Protein AF-W4HIG5-F1 (afdb_monomer_lite)

pLDDT: mean 90.76, std 9.35, range [46.88, 98.31]

Structure (mmCIF, N/CA/C/O backbone):
data_AF-W4HIG5-F1
#
_entry.id   AF-W4HIG5-F1
#
loop_
_atom_site.group_PDB
_atom_site.id
_atom_site.type_symbol
_atom_site.label_atom_id
_atom_site.label_alt_id
_atom_site.label_comp_id
_atom_site.label_asym_id
_atom_site.label_entity_id
_atom_site.label_seq_id
_atom_site.pdbx_PDB_ins_code
_atom_site.Cartn_x
_atom_site.Cartn_y
_atom_site.Cartn_z
_atom_site.occupancy
_atom_site.B_iso_or_equiv
_atom_site.auth_seq_id
_atom_site.auth_comp_id
_atom_site.auth_asym_id
_atom_site.auth_atom_id
_atom_site.pdbx_PDB_model_num
ATOM 1 N N . MET A 1 1 ? 2.352 -10.504 11.092 1.00 47.06 1 MET A N 1
ATOM 2 C CA . MET A 1 1 ? 3.777 -10.642 11.464 1.00 47.06 1 MET A CA 1
ATOM 3 C C . MET A 1 1 ? 4.155 -12.113 11.294 1.00 47.06 1 MET A C 1
ATOM 5 O O . MET A 1 1 ? 3.410 -12.951 11.779 1.00 47.06 1 MET A O 1
ATOM 9 N N . VAL A 1 2 ? 5.200 -12.459 10.531 1.00 47.31 2 VAL A N 1
ATOM 10 C CA . VAL A 1 2 ? 5.597 -13.873 10.336 1.00 47.31 2 VAL A CA 1
ATOM 11 C C . VAL A 1 2 ? 6.209 -14.396 11.638 1.00 47.31 2 VAL A C 1
ATOM 13 O O . VAL A 1 2 ? 7.188 -13.824 12.123 1.00 47.31 2 VAL A O 1
ATOM 16 N N . ALA A 1 3 ? 5.636 -15.454 12.213 1.00 47.28 3 ALA A N 1
ATOM 17 C CA . ALA A 1 3 ? 6.153 -16.078 13.428 1.00 47.28 3 ALA A CA 1
ATOM 18 C C . ALA A 1 3 ? 7.594 -16.584 13.208 1.00 47.28 3 ALA A C 1
ATOM 20 O O . ALA A 1 3 ? 7.881 -17.261 12.223 1.00 47.28 3 ALA A O 1
ATOM 21 N N . GLY A 1 4 ? 8.519 -16.252 14.116 1.00 56.69 4 GLY A N 1
ATOM 22 C CA . GLY A 1 4 ? 9.892 -16.775 14.082 1.00 56.69 4 GLY A CA 1
ATOM 23 C C . GLY A 1 4 ? 10.893 -16.033 13.185 1.00 56.69 4 GLY A C 1
ATOM 24 O O . GLY A 1 4 ? 11.944 -16.603 12.892 1.00 56.69 4 GLY A O 1
ATOM 25 N N . LYS A 1 5 ? 10.632 -14.773 12.793 1.00 54.94 5 LYS A N 1
ATOM 26 C CA . LYS A 1 5 ? 11.549 -13.929 11.981 1.00 54.94 5 LYS A CA 1
ATOM 27 C C . LYS A 1 5 ? 12.983 -13.786 12.541 1.00 54.94 5 LYS A C 1
ATOM 29 O O . LYS A 1 5 ? 13.888 -13.488 11.771 1.00 54.94 5 LYS A O 1
ATOM 34 N N . GLY A 1 6 ? 13.211 -14.049 13.833 1.00 58.66 6 GLY A N 1
ATOM 35 C CA . GLY A 1 6 ? 14.550 -14.074 14.448 1.00 58.66 6 GLY A CA 1
ATOM 36 C C . GLY A 1 6 ? 15.377 -15.336 14.154 1.00 58.66 6 GLY A C 1
ATOM 37 O O . GLY A 1 6 ? 16.574 -15.372 14.424 1.00 58.66 6 GLY A O 1
ATOM 38 N N . ARG A 1 7 ? 14.773 -16.388 13.586 1.00 78.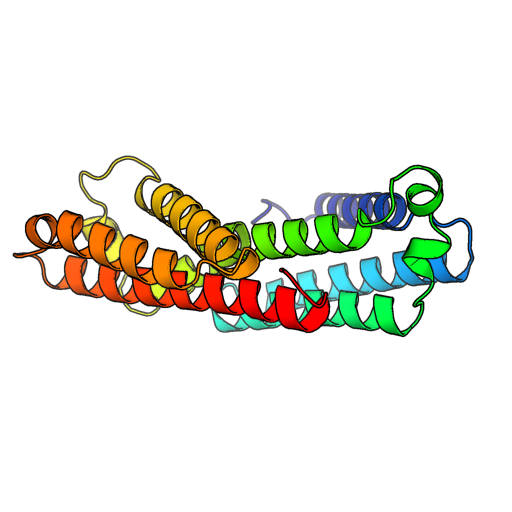31 7 ARG A N 1
ATOM 39 C CA . ARG A 1 7 ? 15.498 -17.596 13.171 1.00 78.31 7 ARG A CA 1
ATOM 40 C C . ARG A 1 7 ? 16.161 -17.334 11.823 1.00 78.31 7 ARG A C 1
ATOM 42 O O . ARG A 1 7 ? 15.464 -17.056 10.848 1.00 78.31 7 ARG A O 1
ATOM 49 N N . LEU A 1 8 ? 17.483 -17.510 11.748 1.00 82.06 8 LEU A N 1
ATOM 50 C CA . LEU A 1 8 ? 18.283 -17.281 10.533 1.00 82.06 8 LEU A CA 1
ATOM 51 C C . LEU A 1 8 ? 17.663 -17.921 9.280 1.00 82.06 8 LEU A C 1
ATOM 53 O O . LEU A 1 8 ? 17.619 -17.296 8.228 1.00 82.06 8 LEU A O 1
ATOM 57 N N . ARG A 1 9 ? 17.105 -19.133 9.410 1.00 86.19 9 ARG A N 1
ATOM 58 C CA . ARG A 1 9 ? 16.420 -19.839 8.315 1.00 86.19 9 ARG A CA 1
ATOM 59 C C . ARG A 1 9 ? 15.177 -19.105 7.804 1.00 86.19 9 ARG A C 1
ATOM 61 O O . ARG A 1 9 ? 15.009 -18.979 6.601 1.00 86.19 9 ARG A O 1
ATOM 68 N N . VAL A 1 10 ? 14.321 -18.607 8.697 1.00 85.31 10 VAL A N 1
ATOM 69 C CA . VAL A 1 10 ? 13.094 -17.881 8.317 1.00 85.31 10 VAL A CA 1
ATOM 70 C C . VAL A 1 10 ? 13.458 -16.554 7.658 1.00 85.31 10 VAL A C 1
ATOM 72 O O . VAL A 1 10 ? 12.892 -16.193 6.631 1.00 85.31 10 VAL A O 1
ATOM 75 N N . ALA A 1 11 ? 14.451 -15.859 8.212 1.00 82.06 11 ALA A N 1
ATOM 76 C CA . ALA A 1 11 ? 14.976 -14.631 7.636 1.00 82.06 11 ALA A CA 1
ATOM 77 C C . ALA A 1 11 ? 15.594 -14.845 6.242 1.00 82.06 11 ALA A C 1
ATOM 79 O O . ALA A 1 11 ? 15.357 -14.037 5.347 1.00 82.06 11 ALA A O 1
ATOM 80 N N . ALA A 1 12 ? 16.346 -15.933 6.048 1.00 87.12 12 ALA A N 1
ATOM 81 C CA . ALA A 1 12 ? 16.935 -16.291 4.761 1.00 87.12 12 ALA A CA 1
ATOM 82 C C . ALA A 1 12 ? 15.867 -16.675 3.725 1.00 87.12 12 ALA A C 1
ATOM 84 O O . ALA A 1 12 ? 15.932 -16.215 2.592 1.00 87.12 12 ALA A O 1
ATOM 85 N N . LEU A 1 13 ? 14.852 -17.455 4.114 1.00 90.38 13 LEU A N 1
ATOM 86 C CA . LEU A 1 13 ? 13.735 -17.815 3.232 1.00 90.38 13 LEU A CA 1
ATOM 87 C C . LEU A 1 13 ? 12.916 -16.591 2.812 1.00 90.38 13 LEU A C 1
ATOM 89 O O . LEU A 1 13 ? 12.537 -16.476 1.650 1.00 90.38 13 LEU A O 1
ATOM 93 N N . HIS A 1 14 ? 12.676 -15.656 3.733 1.00 88.69 14 HIS A N 1
ATOM 94 C CA . HIS A 1 14 ? 12.026 -14.382 3.423 1.00 88.69 14 HIS A CA 1
ATOM 95 C C . HIS A 1 14 ? 12.851 -13.565 2.422 1.00 88.69 14 HIS A C 1
ATOM 97 O O . HIS A 1 14 ? 12.328 -13.172 1.385 1.00 88.69 14 HIS A O 1
ATOM 103 N N . ALA A 1 15 ? 14.150 -13.385 2.684 1.00 88.81 15 ALA A N 1
ATOM 104 C CA . ALA A 1 15 ? 15.067 -12.694 1.777 1.00 88.81 15 ALA A CA 1
ATOM 105 C C . ALA A 1 15 ? 15.105 -13.336 0.380 1.00 88.81 15 ALA A C 1
ATOM 107 O O . ALA A 1 15 ? 15.006 -12.632 -0.620 1.00 88.81 15 ALA A O 1
ATOM 108 N N . ALA A 1 16 ? 15.184 -14.667 0.309 1.00 92.12 16 ALA A N 1
ATOM 109 C CA . ALA A 1 16 ? 15.174 -15.407 -0.949 1.00 92.12 16 ALA A CA 1
ATOM 110 C C . ALA A 1 16 ? 13.841 -15.257 -1.696 1.00 92.12 16 ALA A C 1
ATOM 112 O O . ALA A 1 16 ? 13.838 -15.108 -2.913 1.00 92.12 16 ALA A O 1
ATOM 113 N N . SER A 1 17 ? 12.717 -15.243 -0.975 1.00 93.06 17 SER A N 1
ATOM 114 C CA . SER A 1 17 ? 11.391 -15.040 -1.569 1.00 93.06 17 SER A CA 1
ATOM 115 C C . SER A 1 17 ? 11.257 -13.635 -2.158 1.00 93.06 17 SER A C 1
ATOM 117 O O . SER A 1 17 ? 10.799 -13.489 -3.287 1.00 93.06 17 SER A O 1
ATOM 119 N N . VAL A 1 18 ? 11.706 -12.605 -1.431 1.00 92.06 18 VAL A N 1
ATOM 120 C CA . VAL A 1 18 ? 11.721 -11.217 -1.923 1.00 92.06 18 VAL A CA 1
ATOM 121 C C . VAL A 1 18 ? 12.635 -11.084 -3.140 1.00 92.06 18 VAL A C 1
ATOM 123 O O . VAL A 1 18 ? 12.219 -10.500 -4.137 1.00 92.06 18 VAL A O 1
ATOM 126 N N . ALA A 1 19 ? 13.834 -11.671 -3.098 1.00 92.62 19 ALA A N 1
ATOM 127 C CA . ALA A 1 19 ? 14.768 -11.656 -4.222 1.00 92.62 19 ALA A CA 1
ATOM 128 C C . ALA A 1 19 ? 14.169 -12.322 -5.466 1.00 92.62 19 ALA A C 1
ATOM 130 O O . ALA A 1 19 ? 14.199 -11.744 -6.549 1.00 92.62 19 ALA A O 1
ATOM 131 N N . ALA A 1 20 ? 13.585 -13.512 -5.302 1.00 94.75 20 ALA A N 1
ATOM 132 C CA . ALA A 1 20 ? 12.982 -14.265 -6.393 1.00 94.75 20 ALA A CA 1
ATOM 133 C C . ALA A 1 20 ? 11.791 -13.519 -7.005 1.00 94.75 20 ALA A C 1
ATOM 135 O O . ALA A 1 20 ? 11.712 -13.388 -8.222 1.00 94.75 20 ALA A O 1
ATOM 136 N N . LEU A 1 21 ? 10.892 -12.978 -6.178 1.00 93.44 21 LEU A N 1
ATOM 137 C CA . LEU A 1 21 ? 9.756 -12.193 -6.662 1.00 93.44 21 LEU A CA 1
ATOM 138 C C . LEU A 1 21 ? 10.208 -10.904 -7.354 1.00 93.44 21 LEU A C 1
ATOM 140 O O . LEU A 1 21 ? 9.691 -10.582 -8.416 1.00 93.44 21 LEU A O 1
ATOM 144 N N . THR A 1 22 ? 11.199 -10.198 -6.802 1.00 92.62 22 THR A N 1
ATOM 145 C CA . THR A 1 22 ? 11.751 -8.983 -7.424 1.00 92.62 22 THR A CA 1
ATOM 146 C C . THR A 1 22 ? 12.385 -9.310 -8.775 1.00 92.62 22 THR A C 1
ATOM 148 O O . THR A 1 22 ? 12.105 -8.631 -9.757 1.00 92.62 22 THR A O 1
ATOM 151 N N . PHE A 1 23 ? 13.161 -10.395 -8.855 1.00 93.44 23 PHE A N 1
ATOM 152 C CA . PHE A 1 23 ? 13.757 -10.870 -10.104 1.00 93.44 23 PHE A CA 1
ATOM 153 C C . PHE A 1 23 ? 12.693 -11.213 -11.154 1.00 93.44 23 PHE A C 1
ATOM 155 O O . PHE A 1 23 ? 12.832 -10.831 -12.312 1.00 93.44 23 PHE A O 1
ATOM 162 N N . LEU A 1 24 ? 11.612 -11.892 -10.754 1.00 93.50 24 LEU A N 1
ATOM 163 C CA . LEU A 1 24 ? 10.502 -12.245 -11.645 1.00 93.50 24 LEU A CA 1
ATOM 164 C C . LEU A 1 24 ? 9.689 -11.028 -12.101 1.00 93.50 24 LEU A C 1
ATOM 166 O O . LEU A 1 24 ? 9.221 -11.006 -13.233 1.00 93.50 24 LEU A O 1
ATOM 170 N N . VAL A 1 25 ? 9.504 -10.021 -11.245 1.00 91.12 25 VAL A N 1
ATOM 171 C CA . VAL A 1 25 ? 8.791 -8.788 -11.613 1.00 91.12 25 VAL A CA 1
ATOM 172 C C . VAL A 1 25 ? 9.635 -7.930 -12.552 1.00 91.12 25 VAL A C 1
ATOM 174 O O . VAL A 1 25 ? 9.109 -7.413 -13.530 1.00 91.12 25 VAL A O 1
ATOM 177 N N . VAL A 1 26 ? 10.939 -7.808 -12.290 1.00 93.56 26 VAL A N 1
ATOM 178 C CA . VAL A 1 26 ? 11.860 -7.056 -13.152 1.00 93.56 26 VAL A CA 1
ATOM 179 C C . VAL A 1 26 ? 12.061 -7.767 -14.493 1.00 93.56 26 VAL A C 1
ATOM 181 O O . VAL A 1 26 ? 11.970 -7.124 -15.529 1.00 93.56 26 VAL A O 1
ATOM 184 N N . ALA A 1 27 ? 12.328 -9.079 -14.478 1.00 94.25 27 ALA A N 1
ATOM 185 C CA . ALA A 1 27 ? 12.456 -9.961 -15.647 1.00 94.25 27 ALA A CA 1
ATOM 186 C C . ALA A 1 27 ? 13.203 -9.363 -16.857 1.00 94.25 27 ALA A C 1
ATOM 188 O O . ALA A 1 27 ? 12.834 -9.620 -18.002 1.00 94.25 27 ALA A O 1
ATOM 189 N N . ALA A 1 28 ? 14.250 -8.574 -16.619 1.00 94.94 28 ALA A N 1
ATOM 190 C CA . ALA A 1 28 ? 15.034 -7.913 -17.657 1.00 94.94 28 ALA A CA 1
ATOM 191 C C . ALA A 1 28 ? 16.459 -8.499 -17.690 1.00 94.94 28 ALA A C 1
ATOM 193 O O . ALA A 1 28 ? 17.123 -8.540 -16.648 1.00 94.94 28 ALA A O 1
ATOM 194 N N . PRO A 1 29 ? 16.964 -8.960 -18.852 1.00 93.31 29 PRO A N 1
ATOM 195 C CA . PRO A 1 29 ? 18.260 -9.628 -18.963 1.00 93.31 29 PRO A CA 1
ATOM 196 C C . PRO A 1 29 ? 19.424 -8.624 -19.071 1.00 93.31 29 PRO A C 1
ATOM 198 O O . PRO A 1 29 ? 20.286 -8.747 -19.939 1.00 93.31 29 PRO A O 1
ATOM 201 N N . THR A 1 30 ? 19.461 -7.615 -18.197 1.00 94.81 30 THR A N 1
ATOM 202 C CA . THR A 1 30 ? 20.516 -6.588 -18.176 1.00 94.81 30 THR A CA 1
ATOM 203 C C . THR A 1 30 ? 21.263 -6.588 -16.842 1.00 94.81 30 THR A C 1
ATOM 205 O O . THR A 1 30 ? 20.710 -6.913 -15.789 1.00 94.81 30 THR A O 1
ATOM 208 N N . LEU A 1 31 ? 22.542 -6.192 -16.859 1.00 95.31 31 LEU A N 1
ATOM 209 C CA . LEU A 1 31 ? 23.322 -6.043 -15.622 1.00 95.31 31 LEU A CA 1
ATOM 210 C C . LEU A 1 31 ? 22.724 -4.974 -14.698 1.00 95.31 31 LEU A C 1
ATOM 212 O O . LEU A 1 31 ? 22.758 -5.136 -13.480 1.00 95.31 31 LEU A O 1
ATOM 216 N N . ALA A 1 32 ? 22.140 -3.918 -15.272 1.00 95.19 32 ALA A N 1
ATOM 217 C CA . ALA A 1 32 ? 21.438 -2.885 -14.519 1.00 95.19 32 ALA A CA 1
ATOM 218 C C . ALA A 1 32 ? 20.216 -3.461 -13.784 1.00 95.19 32 ALA A C 1
ATOM 220 O O . ALA A 1 32 ? 20.067 -3.237 -12.588 1.00 95.19 32 ALA A O 1
ATOM 221 N N . ALA A 1 33 ? 19.393 -4.272 -14.456 1.00 94.38 33 ALA A N 1
ATOM 222 C CA . ALA A 1 33 ? 18.240 -4.937 -13.851 1.00 94.38 33 ALA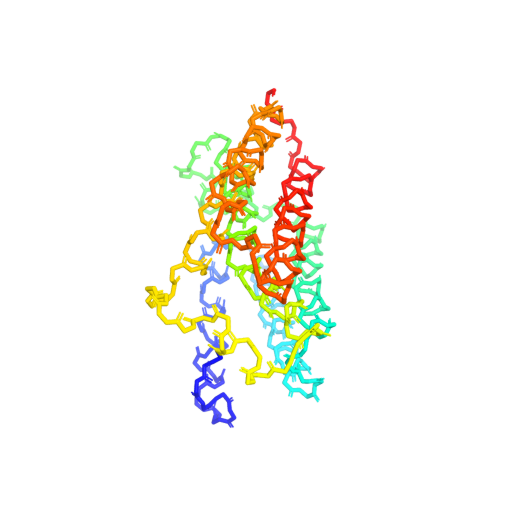 A CA 1
ATOM 223 C C . ALA A 1 33 ? 18.625 -5.920 -12.733 1.00 94.38 33 ALA A C 1
ATOM 225 O O . ALA A 1 33 ? 17.982 -5.953 -11.677 1.00 94.38 33 ALA A O 1
ATOM 226 N N . LEU A 1 34 ? 19.703 -6.688 -12.931 1.00 94.56 34 LEU A N 1
ATOM 227 C CA . LEU A 1 34 ? 20.248 -7.561 -11.891 1.00 94.56 34 LEU A CA 1
ATOM 228 C C . LEU A 1 34 ? 20.740 -6.741 -10.688 1.00 94.56 34 LEU A C 1
ATOM 230 O O . LEU A 1 34 ? 20.388 -7.050 -9.549 1.00 94.56 34 LEU A O 1
ATOM 234 N N . GLY A 1 35 ? 21.500 -5.670 -10.938 1.00 95.38 35 GLY A N 1
ATOM 235 C CA . GLY A 1 35 ? 21.967 -4.741 -9.908 1.00 95.38 35 GLY A CA 1
ATOM 236 C C . GLY A 1 35 ? 20.816 -4.127 -9.110 1.00 95.38 35 GLY A C 1
ATOM 237 O O . GLY A 1 35 ? 20.838 -4.167 -7.881 1.00 95.38 35 GLY A O 1
ATOM 238 N N . THR A 1 36 ? 19.768 -3.656 -9.790 1.00 94.50 36 THR A N 1
ATOM 239 C CA . THR A 1 36 ? 18.553 -3.131 -9.152 1.00 94.50 36 THR A CA 1
ATOM 240 C C . THR A 1 36 ? 17.853 -4.186 -8.304 1.00 94.50 36 THR A C 1
ATOM 242 O O . THR A 1 36 ? 17.489 -3.904 -7.167 1.00 94.50 36 THR A O 1
ATOM 245 N N . THR A 1 37 ? 17.704 -5.416 -8.804 1.00 94.25 37 THR A N 1
ATOM 246 C CA . THR A 1 37 ? 17.069 -6.515 -8.057 1.00 94.25 37 THR A CA 1
ATOM 247 C C . THR A 1 37 ? 17.802 -6.793 -6.743 1.00 94.25 37 THR A C 1
ATOM 249 O O . THR A 1 37 ? 17.177 -6.901 -5.683 1.00 94.25 37 THR A O 1
ATOM 252 N N . LEU A 1 38 ? 19.135 -6.873 -6.794 1.00 95.19 38 LEU A N 1
ATOM 253 C CA . LEU A 1 38 ? 19.968 -7.095 -5.613 1.00 95.19 38 LEU A CA 1
ATOM 254 C C . LEU A 1 38 ? 19.898 -5.909 -4.643 1.00 95.19 38 LEU A C 1
ATOM 256 O O . LEU A 1 38 ? 19.740 -6.118 -3.440 1.00 95.19 38 LEU A O 1
ATOM 260 N N . ALA A 1 39 ? 19.958 -4.678 -5.158 1.00 96.00 39 ALA A N 1
ATOM 261 C CA . ALA A 1 39 ? 19.881 -3.463 -4.355 1.00 96.00 39 ALA A CA 1
ATOM 262 C C . ALA A 1 39 ? 18.526 -3.331 -3.641 1.00 96.00 39 ALA A C 1
ATOM 264 O O . ALA A 1 39 ? 18.497 -3.173 -2.421 1.00 96.00 39 ALA A O 1
ATOM 265 N N . VAL A 1 40 ? 17.409 -3.475 -4.363 1.00 96.12 40 VAL A N 1
ATOM 266 C CA . VAL A 1 40 ? 16.051 -3.428 -3.793 1.00 96.12 40 VAL A CA 1
ATOM 267 C C . VAL A 1 40 ? 15.873 -4.516 -2.738 1.00 96.12 40 VAL A C 1
ATOM 269 O O . VAL A 1 40 ? 15.368 -4.236 -1.654 1.00 96.12 40 VAL A O 1
ATOM 272 N N . THR A 1 41 ? 16.350 -5.735 -2.999 1.00 94.94 41 THR A N 1
ATOM 273 C CA . THR A 1 41 ? 16.296 -6.834 -2.022 1.00 94.94 41 THR A CA 1
ATOM 274 C C . THR A 1 41 ? 17.095 -6.505 -0.757 1.00 94.94 41 THR A C 1
ATOM 276 O O . THR A 1 41 ? 16.607 -6.707 0.356 1.00 94.94 41 THR A O 1
ATOM 279 N N . ALA A 1 42 ? 18.321 -5.995 -0.900 1.00 95.31 42 ALA A N 1
ATOM 280 C CA . ALA A 1 42 ? 19.172 -5.644 0.234 1.00 95.31 42 ALA A CA 1
ATOM 281 C C . ALA A 1 42 ? 18.550 -4.522 1.080 1.00 95.31 42 ALA A C 1
ATOM 283 O O . ALA A 1 42 ? 18.492 -4.634 2.307 1.00 95.31 42 ALA A O 1
ATOM 284 N N . VAL A 1 43 ? 18.028 -3.481 0.425 1.00 97.06 43 VAL A N 1
ATOM 285 C CA . VAL A 1 43 ? 17.345 -2.365 1.087 1.00 97.06 43 VAL A CA 1
ATOM 286 C C . VAL A 1 43 ? 16.057 -2.834 1.766 1.00 97.06 43 VAL A C 1
ATOM 288 O O . VAL A 1 43 ? 15.848 -2.501 2.930 1.00 97.06 43 VAL A O 1
ATOM 291 N N . HIS A 1 44 ? 15.248 -3.685 1.121 1.00 94.94 44 HIS A N 1
ATOM 292 C CA . HIS A 1 44 ? 14.059 -4.305 1.727 1.00 94.94 44 HIS A CA 1
ATOM 293 C C . HIS A 1 44 ? 14.413 -5.001 3.043 1.00 94.94 44 HIS A C 1
ATOM 295 O O . HIS A 1 44 ? 13.782 -4.768 4.074 1.00 94.94 44 HIS A O 1
ATOM 301 N N . ILE A 1 45 ? 15.448 -5.848 3.033 1.00 93.00 45 ILE A N 1
ATOM 302 C CA . ILE A 1 45 ? 15.887 -6.574 4.232 1.00 93.00 45 ILE A CA 1
ATOM 303 C C . ILE A 1 45 ? 16.340 -5.594 5.317 1.00 93.00 45 ILE A C 1
ATOM 305 O O . ILE A 1 45 ? 16.001 -5.795 6.484 1.00 93.00 45 ILE A O 1
ATOM 309 N N . ALA A 1 46 ? 17.085 -4.546 4.958 1.00 94.44 46 ALA A N 1
ATOM 310 C CA . ALA A 1 46 ? 17.532 -3.530 5.906 1.00 94.44 46 ALA A CA 1
ATOM 311 C C . ALA A 1 46 ? 16.345 -2.804 6.561 1.00 94.44 46 ALA A C 1
ATOM 313 O O . ALA A 1 46 ? 16.289 -2.731 7.790 1.00 94.44 46 ALA A O 1
ATOM 314 N N . ILE A 1 47 ? 15.365 -2.356 5.768 1.00 95.00 47 ILE A N 1
ATOM 315 C CA . ILE A 1 47 ? 14.145 -1.703 6.265 1.00 95.00 47 ILE A CA 1
ATOM 316 C C . ILE A 1 47 ? 13.396 -2.638 7.226 1.00 95.00 47 ILE A C 1
ATOM 318 O O . ILE A 1 47 ? 13.110 -2.259 8.363 1.00 95.00 47 ILE A O 1
ATOM 322 N N . ASP A 1 48 ? 13.170 -3.894 6.826 1.00 91.25 48 ASP A N 1
ATOM 323 C CA . ASP A 1 48 ? 12.471 -4.899 7.638 1.00 91.25 48 ASP A CA 1
ATOM 324 C C . ASP A 1 48 ? 13.162 -5.163 8.992 1.00 91.25 48 ASP A C 1
ATOM 326 O O . ASP A 1 48 ? 12.500 -5.520 9.974 1.00 91.25 48 ASP A O 1
ATOM 330 N N . ARG A 1 49 ? 14.496 -5.046 9.057 1.00 90.25 49 ARG A N 1
ATOM 331 C CA . ARG A 1 49 ? 15.281 -5.216 10.293 1.00 90.25 49 ARG A CA 1
ATOM 332 C C . ARG A 1 49 ? 15.240 -3.979 11.173 1.00 90.25 49 ARG A C 1
ATOM 334 O O . ARG A 1 49 ? 15.065 -4.124 12.379 1.00 90.25 49 ARG A O 1
ATOM 341 N N . ILE A 1 50 ? 15.347 -2.791 10.583 1.00 91.94 50 ILE A N 1
ATOM 342 C CA . ILE A 1 50 ? 15.209 -1.527 11.311 1.00 91.94 50 ILE A CA 1
ATOM 343 C C . ILE A 1 50 ? 13.822 -1.460 11.951 1.00 91.94 50 ILE A C 1
ATOM 345 O O . ILE A 1 50 ? 13.725 -1.220 13.151 1.00 91.94 50 ILE A O 1
ATOM 349 N N . LYS A 1 51 ? 12.762 -1.786 11.197 1.00 90.75 51 LYS A N 1
ATOM 350 C CA . LYS A 1 51 ? 11.381 -1.830 11.702 1.00 90.75 51 LYS A CA 1
ATOM 351 C C . LYS A 1 51 ? 11.238 -2.704 12.950 1.00 90.75 51 LYS A C 1
ATOM 353 O O . LYS A 1 51 ? 10.582 -2.315 13.909 1.00 90.75 51 LYS A O 1
ATOM 358 N N . GLN A 1 52 ? 11.867 -3.881 12.955 1.00 87.38 52 GLN A N 1
ATOM 359 C CA . GLN A 1 52 ? 11.825 -4.791 14.107 1.00 87.38 52 GLN A CA 1
ATOM 360 C C . GLN A 1 52 ? 12.459 -4.188 15.365 1.00 87.38 52 GLN A C 1
ATOM 362 O O . GLN A 1 52 ? 12.036 -4.534 16.463 1.00 87.38 52 GLN A O 1
ATOM 367 N N . ALA A 1 53 ? 13.438 -3.294 15.217 1.00 88.50 53 ALA A N 1
ATOM 368 C CA . ALA A 1 53 ? 14.096 -2.634 16.339 1.00 88.50 53 ALA A CA 1
ATOM 369 C C . ALA A 1 53 ? 13.303 -1.435 16.892 1.00 88.50 53 ALA A C 1
ATOM 371 O O . ALA A 1 53 ? 13.432 -1.124 18.072 1.00 88.50 53 ALA A O 1
ATOM 372 N N . VAL A 1 54 ? 12.485 -0.769 16.067 1.00 90.75 54 VAL A N 1
ATOM 373 C CA . VAL A 1 54 ? 11.763 0.465 16.447 1.00 90.75 54 VAL A CA 1
ATOM 374 C C . VAL A 1 54 ? 10.325 0.240 16.940 1.00 90.75 54 VAL A C 1
ATOM 376 O O . VAL A 1 54 ? 9.699 1.173 17.438 1.00 90.75 54 VAL A O 1
ATOM 379 N N . GLY A 1 55 ? 9.799 -0.985 16.840 1.00 89.81 55 GLY A N 1
ATOM 380 C CA . GLY A 1 55 ? 8.475 -1.364 17.350 1.00 89.81 55 GLY A CA 1
ATOM 381 C C . GLY A 1 55 ? 7.347 -1.321 16.311 1.00 89.81 55 GLY A C 1
ATOM 382 O O . GLY A 1 55 ? 7.545 -0.961 15.152 1.00 89.81 55 GLY A O 1
ATOM 383 N N . ASP A 1 56 ? 6.142 -1.732 16.724 1.00 90.69 56 ASP A N 1
ATOM 384 C CA . ASP A 1 56 ? 4.988 -1.948 15.833 1.00 90.69 56 ASP A CA 1
ATOM 385 C C . ASP A 1 56 ? 3.834 -0.954 16.076 1.00 90.69 56 ASP A C 1
ATOM 387 O O . ASP A 1 56 ? 2.666 -1.335 16.164 1.00 90.69 56 ASP A O 1
ATOM 391 N N . THR A 1 57 ? 4.142 0.342 16.165 1.00 94.12 57 THR A N 1
ATOM 392 C CA . THR A 1 57 ? 3.146 1.428 16.288 1.00 94.12 57 THR A CA 1
ATOM 393 C C . THR A 1 57 ? 2.903 2.138 14.947 1.00 94.12 57 THR A C 1
ATOM 395 O O . THR A 1 57 ? 3.512 1.792 13.929 1.00 94.12 57 THR A O 1
ATOM 398 N N . LEU A 1 58 ? 1.975 3.106 14.907 1.00 93.50 58 LEU A N 1
ATOM 399 C CA . LEU A 1 58 ? 1.609 3.815 13.673 1.00 93.50 58 LEU A CA 1
ATOM 400 C C . LEU A 1 58 ? 2.818 4.498 13.010 1.00 93.50 58 LEU A C 1
ATOM 402 O O . LEU A 1 58 ? 3.040 4.302 11.821 1.00 93.50 58 LEU A O 1
ATOM 406 N N . GLY A 1 59 ? 3.628 5.243 13.768 1.00 95.62 59 GLY A N 1
ATOM 407 C CA . GLY A 1 59 ? 4.791 5.971 13.239 1.00 95.62 59 GLY A CA 1
ATOM 408 C C . GLY A 1 59 ? 5.809 5.073 12.516 1.00 95.62 59 GLY A C 1
ATOM 409 O O . GLY A 1 59 ? 6.045 5.278 11.324 1.00 95.62 59 GLY A O 1
ATOM 410 N N . PRO A 1 60 ? 6.367 4.039 13.177 1.00 95.62 60 PRO A N 1
ATOM 411 C CA . PRO A 1 60 ? 7.232 3.043 12.549 1.00 95.62 60 PRO A CA 1
ATOM 412 C C . PRO A 1 60 ? 6.608 2.348 11.339 1.00 95.62 60 PRO A C 1
ATOM 414 O O . PRO A 1 60 ? 7.305 2.088 10.363 1.00 95.62 60 PRO A O 1
ATOM 417 N N . PHE A 1 61 ? 5.302 2.064 11.368 1.00 95.62 61 PHE A N 1
ATOM 418 C CA . PHE A 1 61 ? 4.603 1.500 10.214 1.00 95.62 61 PHE A CA 1
ATOM 419 C C . PHE A 1 61 ? 4.589 2.466 9.022 1.00 95.62 61 PHE A C 1
ATOM 421 O O . PHE A 1 61 ? 4.901 2.052 7.909 1.00 95.62 61 PHE A O 1
ATOM 428 N N . LEU A 1 62 ? 4.269 3.745 9.237 1.00 95.56 62 LEU A N 1
ATOM 429 C CA . LEU A 1 62 ? 4.262 4.749 8.170 1.00 95.56 62 LEU A CA 1
ATOM 430 C C . LEU A 1 62 ? 5.666 4.974 7.596 1.00 95.56 62 LEU A C 1
ATOM 432 O O . LEU A 1 62 ? 5.824 4.997 6.377 1.00 95.56 62 LEU A O 1
ATOM 436 N N . ALA A 1 63 ? 6.683 5.071 8.457 1.00 96.25 63 ALA A N 1
ATOM 437 C CA . ALA A 1 63 ? 8.078 5.210 8.040 1.00 96.25 63 ALA A CA 1
ATOM 438 C C . ALA A 1 63 ? 8.556 3.997 7.225 1.00 96.25 63 ALA A C 1
ATOM 440 O O . ALA A 1 63 ? 9.218 4.155 6.202 1.00 96.25 63 ALA A O 1
ATOM 441 N N . ASP A 1 64 ? 8.168 2.790 7.638 1.00 95.12 64 ASP A N 1
ATOM 442 C CA . ASP A 1 64 ? 8.435 1.551 6.914 1.00 95.12 64 ASP A CA 1
ATOM 443 C C . ASP A 1 64 ? 7.806 1.555 5.513 1.00 95.12 64 ASP A C 1
ATOM 445 O O . ASP A 1 64 ? 8.502 1.296 4.533 1.00 95.12 64 ASP A O 1
ATOM 449 N N . GLN A 1 65 ? 6.520 1.897 5.378 1.00 95.19 65 GLN A N 1
ATOM 450 C CA . GLN A 1 65 ? 5.870 1.967 4.061 1.00 95.19 65 GLN A CA 1
ATOM 451 C C . GLN A 1 65 ? 6.481 3.064 3.173 1.00 95.19 65 GLN A C 1
ATOM 453 O O . GLN A 1 65 ? 6.710 2.832 1.986 1.00 95.19 65 GLN A O 1
ATOM 458 N N . ALA A 1 66 ? 6.812 4.226 3.747 1.00 95.38 66 ALA A N 1
ATOM 459 C CA . ALA A 1 66 ? 7.472 5.314 3.030 1.00 95.38 66 ALA A CA 1
ATOM 460 C C . ALA A 1 66 ? 8.865 4.910 2.521 1.00 95.38 66 ALA A C 1
ATOM 462 O O . ALA A 1 66 ? 9.195 5.188 1.371 1.00 95.38 66 ALA A O 1
ATOM 463 N N . ALA A 1 67 ? 9.660 4.202 3.329 1.00 96.94 67 ALA A N 1
ATOM 464 C CA . ALA A 1 67 ? 10.980 3.718 2.927 1.00 96.94 67 ALA A CA 1
ATOM 465 C C . ALA A 1 67 ? 10.902 2.694 1.780 1.00 96.94 67 ALA A C 1
ATOM 467 O O . ALA A 1 67 ? 11.700 2.759 0.843 1.00 96.94 67 ALA A O 1
ATOM 468 N N . HIS A 1 68 ? 9.918 1.786 1.803 1.00 95.31 68 HIS A N 1
ATOM 469 C CA . HIS A 1 68 ? 9.693 0.850 0.697 1.00 95.31 68 HIS A CA 1
ATOM 470 C C . HIS A 1 68 ? 9.284 1.586 -0.588 1.00 95.31 68 HIS A C 1
ATOM 472 O O . HIS A 1 68 ? 9.880 1.346 -1.637 1.00 95.31 68 HIS A O 1
ATOM 478 N N . LEU A 1 69 ? 8.331 2.524 -0.515 1.00 93.31 69 LEU A N 1
ATOM 479 C CA . LEU A 1 69 ? 7.919 3.325 -1.674 1.00 93.31 69 LEU A CA 1
ATOM 480 C C . LEU A 1 69 ? 9.070 4.170 -2.233 1.00 93.31 69 LEU A C 1
ATOM 482 O O . LEU A 1 69 ? 9.261 4.210 -3.446 1.00 93.31 69 LEU A O 1
ATOM 486 N N . ALA A 1 70 ? 9.877 4.784 -1.366 1.00 96.00 70 ALA A N 1
ATOM 487 C CA . ALA A 1 70 ? 11.058 5.542 -1.769 1.00 96.00 70 ALA A CA 1
ATOM 488 C C . ALA A 1 70 ? 12.106 4.653 -2.452 1.00 96.00 70 ALA A C 1
ATOM 490 O O . ALA A 1 70 ? 12.706 5.066 -3.439 1.00 96.00 70 ALA A O 1
ATOM 491 N N . THR A 1 71 ? 12.292 3.417 -1.977 1.00 96.62 71 THR A N 1
ATOM 492 C CA . THR A 1 71 ? 13.205 2.443 -2.597 1.00 96.62 71 THR A CA 1
ATOM 493 C C . THR A 1 71 ? 12.748 2.073 -4.008 1.00 96.62 71 THR A C 1
ATOM 495 O O . THR A 1 71 ? 13.561 2.055 -4.930 1.00 96.62 71 THR A O 1
ATOM 498 N N . LEU A 1 72 ? 11.447 1.822 -4.198 1.00 93.81 72 LEU A N 1
ATOM 499 C CA . LEU A 1 72 ? 10.876 1.528 -5.516 1.00 93.81 72 LEU A CA 1
ATOM 500 C C . LEU A 1 72 ? 10.952 2.741 -6.454 1.00 93.81 72 LEU A C 1
ATOM 502 O O . LEU A 1 72 ? 11.336 2.594 -7.612 1.00 93.81 72 LEU A O 1
ATOM 506 N N . GLY A 1 73 ? 10.652 3.941 -5.948 1.00 93.06 73 GLY A N 1
ATOM 507 C CA . GLY A 1 73 ? 10.788 5.187 -6.704 1.00 93.06 73 GLY A CA 1
ATOM 508 C C . GLY A 1 73 ? 12.234 5.457 -7.125 1.00 93.06 73 GLY A C 1
ATOM 509 O O . GLY A 1 73 ? 12.491 5.766 -8.284 1.00 93.06 73 GLY A O 1
ATOM 510 N N . ALA A 1 74 ? 13.198 5.259 -6.223 1.00 95.56 74 ALA A N 1
ATOM 511 C CA . ALA A 1 74 ? 14.617 5.382 -6.538 1.00 95.56 74 ALA A CA 1
ATOM 512 C C . ALA A 1 74 ? 15.055 4.361 -7.599 1.00 95.56 74 ALA A C 1
ATOM 514 O O . ALA A 1 74 ? 15.751 4.729 -8.540 1.00 95.56 74 ALA A O 1
ATOM 515 N N . ALA A 1 75 ? 14.612 3.103 -7.499 1.00 94.69 75 ALA A N 1
ATOM 516 C CA . ALA A 1 75 ? 14.892 2.086 -8.511 1.00 94.69 75 ALA A CA 1
ATOM 517 C C . ALA A 1 75 ? 14.352 2.483 -9.897 1.00 94.69 75 ALA A C 1
ATOM 519 O O . ALA A 1 75 ? 15.071 2.355 -10.889 1.00 94.69 75 ALA A O 1
ATOM 520 N N . ALA A 1 76 ? 13.127 3.018 -9.955 1.00 91.88 76 ALA A N 1
ATOM 521 C CA . ALA A 1 76 ? 12.515 3.502 -11.191 1.00 91.88 76 ALA A CA 1
ATOM 522 C C . ALA A 1 76 ? 13.256 4.711 -11.792 1.00 91.88 76 ALA A C 1
ATOM 524 O O . ALA A 1 76 ? 13.375 4.809 -13.008 1.00 91.88 76 ALA A O 1
ATOM 525 N N . LEU A 1 77 ? 13.791 5.612 -10.960 1.00 93.62 77 LEU A N 1
ATOM 526 C CA . LEU A 1 77 ? 14.557 6.776 -11.423 1.00 93.62 77 LEU A CA 1
ATOM 527 C C . LEU A 1 77 ? 15.979 6.417 -11.876 1.00 93.62 77 LEU A C 1
ATOM 529 O O . LEU A 1 77 ? 16.485 7.006 -12.827 1.00 93.62 77 LEU A O 1
ATOM 533 N N . VAL A 1 78 ? 16.633 5.470 -11.197 1.00 95.31 78 VAL A N 1
ATOM 534 C CA . VAL A 1 78 ? 18.010 5.054 -11.513 1.00 95.31 78 VAL A CA 1
ATOM 535 C C . VAL A 1 78 ? 18.058 4.204 -12.782 1.00 95.31 78 VAL A C 1
ATOM 537 O O . VAL A 1 78 ? 19.000 4.332 -13.562 1.00 95.31 78 VAL A O 1
ATOM 540 N N . VAL A 1 79 ? 17.056 3.348 -13.008 1.00 95.62 79 VAL A N 1
ATOM 541 C CA . VAL A 1 79 ? 16.964 2.502 -14.207 1.00 95.62 79 VAL A CA 1
ATOM 542 C C . VAL A 1 79 ? 15.575 2.666 -14.846 1.00 95.62 79 VAL A C 1
ATOM 544 O O . VAL A 1 79 ? 14.716 1.795 -14.703 1.00 95.62 79 VAL A O 1
ATOM 547 N N . PRO A 1 80 ? 15.325 3.771 -15.574 1.00 93.69 80 PRO A N 1
ATOM 548 C CA . PRO A 1 80 ? 14.000 4.077 -16.126 1.00 93.69 80 PRO A CA 1
ATOM 549 C C . PRO A 1 80 ? 13.546 3.092 -17.212 1.00 93.69 80 PRO A C 1
ATOM 551 O O . PRO A 1 80 ? 12.357 2.996 -17.504 1.00 93.69 80 PRO A O 1
ATOM 554 N N . THR A 1 81 ? 14.471 2.322 -17.790 1.00 93.88 81 THR A N 1
ATOM 555 C CA . THR A 1 81 ? 14.176 1.313 -18.814 1.00 93.88 81 THR A CA 1
ATOM 556 C C . THR A 1 81 ? 13.795 -0.052 -18.241 1.00 93.88 81 THR A C 1
ATOM 558 O O . THR A 1 81 ? 13.526 -0.955 -19.023 1.00 93.88 81 THR A O 1
ATOM 561 N N . LEU A 1 82 ? 13.701 -0.227 -16.910 1.00 93.44 82 LEU A N 1
ATOM 562 C CA . LEU A 1 82 ? 13.396 -1.528 -16.279 1.00 93.44 82 LEU A CA 1
ATOM 563 C C . LEU A 1 82 ? 12.187 -2.237 -16.892 1.00 93.44 82 LEU A C 1
ATOM 565 O O . LEU A 1 82 ? 12.250 -3.439 -17.126 1.00 93.44 82 LEU A O 1
ATOM 569 N N . TRP A 1 83 ? 11.099 -1.503 -17.151 1.00 94.12 83 TRP A 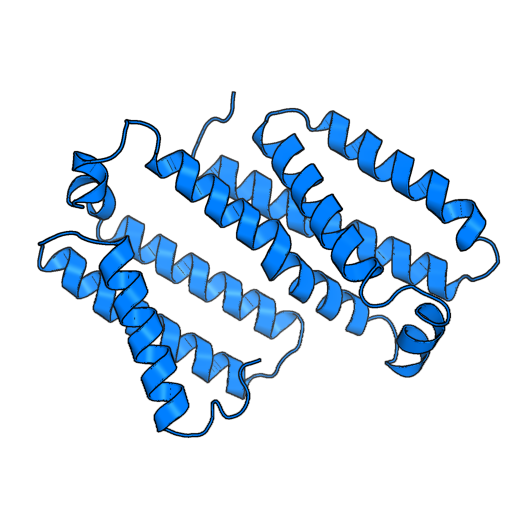N 1
ATOM 570 C CA . TRP A 1 83 ? 9.932 -2.071 -17.823 1.00 94.12 83 TRP A CA 1
ATOM 571 C C . TRP A 1 83 ? 10.230 -2.384 -19.290 1.00 94.12 83 TRP A C 1
ATOM 573 O O . TRP A 1 83 ? 9.997 -3.508 -19.717 1.00 94.12 83 TRP A O 1
ATOM 583 N N . ALA A 1 84 ? 10.760 -1.418 -20.045 1.00 93.88 84 ALA A N 1
ATOM 584 C CA . ALA A 1 84 ? 10.997 -1.552 -21.484 1.00 93.88 84 ALA A CA 1
ATOM 585 C C . ALA A 1 84 ? 11.959 -2.704 -21.827 1.00 93.88 84 ALA A C 1
ATOM 587 O O . ALA A 1 84 ? 11.765 -3.386 -22.829 1.00 93.88 84 ALA A O 1
ATOM 588 N N . ASP A 1 85 ? 12.944 -2.953 -20.963 1.00 95.06 85 ASP A N 1
ATOM 589 C CA . ASP A 1 85 ? 13.933 -4.025 -21.105 1.00 95.06 85 ASP A CA 1
ATOM 590 C C . ASP A 1 85 ? 13.437 -5.381 -20.558 1.00 95.06 85 ASP A C 1
ATOM 592 O O . ASP A 1 85 ? 14.148 -6.386 -20.644 1.00 95.06 85 ASP A O 1
ATOM 596 N N . SER A 1 86 ? 12.247 -5.432 -19.949 1.00 95.81 86 SER A N 1
ATOM 597 C CA . SER A 1 86 ? 11.691 -6.658 -19.369 1.00 95.81 86 SER A CA 1
ATOM 598 C C . SER A 1 86 ? 11.063 -7.569 -20.422 1.00 95.81 86 SER A C 1
ATOM 600 O O . SER A 1 86 ? 10.500 -7.120 -21.420 1.00 95.81 86 SER A O 1
ATOM 602 N N . VAL A 1 87 ? 11.052 -8.876 -20.147 1.00 95.94 87 VAL A N 1
ATOM 603 C CA . VAL A 1 87 ? 10.287 -9.854 -20.941 1.00 95.94 87 VAL A CA 1
ATOM 604 C C . VAL A 1 87 ? 8.792 -9.498 -20.961 1.00 95.94 87 VAL A C 1
ATOM 606 O O . VAL A 1 87 ? 8.105 -9.754 -21.948 1.00 95.94 87 VAL A O 1
ATOM 609 N N . TRP A 1 88 ? 8.282 -8.864 -19.902 1.00 95.62 88 TRP A N 1
ATOM 610 C CA . TRP A 1 88 ? 6.880 -8.463 -19.796 1.00 95.62 88 TRP A CA 1
ATOM 611 C C . TRP A 1 88 ? 6.482 -7.405 -20.820 1.00 95.62 88 TRP A C 1
ATOM 613 O O . TRP A 1 88 ? 5.405 -7.522 -21.396 1.00 95.62 88 TRP A O 1
ATOM 623 N N . ALA A 1 89 ? 7.347 -6.429 -21.103 1.00 94.88 89 ALA A N 1
ATOM 624 C CA . ALA A 1 89 ? 7.066 -5.415 -22.117 1.00 94.88 89 ALA A CA 1
ATOM 625 C C . ALA A 1 89 ? 6.935 -6.002 -23.530 1.00 94.88 89 ALA A C 1
ATOM 627 O O . ALA A 1 89 ? 6.207 -5.449 -24.346 1.00 94.88 89 ALA A O 1
ATOM 628 N N . ALA A 1 90 ? 7.589 -7.133 -23.811 1.00 93.56 90 ALA A N 1
ATOM 629 C CA . ALA A 1 90 ? 7.454 -7.832 -25.088 1.00 93.56 90 ALA A CA 1
ATOM 630 C C . ALA A 1 90 ? 6.191 -8.709 -25.175 1.00 93.56 90 ALA A C 1
ATOM 632 O O . ALA A 1 90 ? 5.696 -8.968 -26.270 1.00 93.56 90 ALA A O 1
ATOM 633 N N . LEU A 1 91 ? 5.692 -9.207 -24.038 1.00 96.19 91 LEU A N 1
ATOM 634 C CA . LEU A 1 91 ? 4.575 -10.158 -23.986 1.00 96.19 91 LEU A CA 1
ATOM 635 C C . LEU A 1 91 ? 3.215 -9.506 -23.725 1.00 96.19 91 LEU A C 1
ATOM 637 O O . LEU A 1 91 ? 2.187 -10.096 -24.059 1.00 96.19 91 LEU A O 1
ATOM 641 N N . LEU A 1 92 ? 3.193 -8.346 -23.070 1.00 96.00 92 LEU A N 1
ATOM 642 C CA . LEU A 1 92 ? 1.969 -7.724 -22.577 1.00 96.00 92 LEU A CA 1
ATOM 643 C C . LEU A 1 92 ? 1.560 -6.521 -23.436 1.00 96.00 92 LEU A C 1
ATOM 645 O O . LEU A 1 92 ? 2.425 -5.812 -23.948 1.00 96.00 92 LEU A O 1
ATOM 649 N N . PRO A 1 93 ? 0.247 -6.253 -23.572 1.00 94.88 93 PRO A N 1
ATOM 650 C CA . PRO A 1 93 ? -0.239 -5.100 -24.320 1.00 94.88 93 PRO A CA 1
ATOM 651 C C . PRO A 1 93 ? 0.261 -3.764 -23.762 1.00 94.88 93 PRO A C 1
ATOM 653 O O . PRO A 1 93 ? 0.528 -3.625 -22.559 1.00 94.88 93 PRO A O 1
ATOM 656 N N . GLU A 1 94 ? 0.279 -2.747 -24.624 1.00 90.56 94 GLU A N 1
ATOM 657 C CA . GLU A 1 94 ? 0.438 -1.354 -24.206 1.00 90.56 94 GLU A CA 1
ATOM 658 C C . GLU A 1 94 ? -0.593 -0.990 -23.121 1.00 90.56 94 GLU A C 1
ATOM 660 O O . GLU A 1 94 ? -1.722 -1.479 -23.112 1.00 90.56 94 GLU A O 1
ATOM 665 N N . GLY A 1 95 ? -0.186 -0.168 -22.151 1.00 90.12 95 GLY A N 1
ATOM 666 C CA . GLY A 1 95 ? -1.026 0.190 -21.001 1.00 90.12 95 GLY A CA 1
ATOM 667 C C . GLY A 1 95 ? -1.021 -0.820 -19.842 1.00 90.12 95 GLY A C 1
ATOM 668 O O . GLY A 1 95 ? -1.544 -0.517 -18.770 1.00 90.12 95 GLY A O 1
ATOM 669 N N . THR A 1 96 ? -0.368 -1.981 -19.974 1.00 93.69 96 THR A N 1
ATOM 670 C CA . THR A 1 96 ? -0.299 -2.949 -18.862 1.00 93.69 96 THR A CA 1
ATOM 671 C C . THR A 1 96 ? 0.508 -2.426 -17.668 1.00 93.69 96 THR A C 1
ATOM 673 O O . THR A 1 96 ? 0.099 -2.613 -16.525 1.00 93.69 96 THR A O 1
ATOM 676 N N . ALA A 1 97 ? 1.620 -1.721 -17.906 1.00 91.81 97 ALA A N 1
ATOM 677 C CA . ALA A 1 97 ? 2.425 -1.121 -16.837 1.00 91.81 97 ALA A CA 1
ATOM 678 C C . ALA A 1 97 ? 1.631 -0.143 -15.945 1.00 91.81 97 ALA A C 1
ATOM 680 O O . ALA A 1 97 ? 1.602 -0.361 -14.730 1.00 91.81 97 ALA A O 1
ATOM 681 N N . PRO A 1 98 ? 0.943 0.887 -16.487 1.00 93.00 98 PRO A N 1
ATOM 682 C CA . PRO A 1 98 ? 0.131 1.771 -15.656 1.00 93.00 98 PRO A CA 1
ATOM 683 C C . PRO A 1 98 ? -1.022 1.027 -14.969 1.00 93.00 98 PRO A C 1
ATOM 685 O O . PRO A 1 98 ? -1.285 1.285 -13.796 1.00 93.00 98 PRO A O 1
ATOM 688 N N . ALA A 1 99 ? -1.655 0.041 -15.618 1.00 94.00 99 ALA A N 1
ATOM 689 C CA . ALA A 1 99 ? -2.697 -0.773 -14.983 1.00 94.00 99 ALA A CA 1
ATOM 690 C C . ALA A 1 99 ? -2.175 -1.570 -13.769 1.00 94.00 99 ALA A C 1
ATOM 692 O O . ALA A 1 99 ? -2.820 -1.601 -12.718 1.00 94.00 99 ALA A O 1
ATOM 693 N N . LEU A 1 100 ? -0.988 -2.179 -13.876 1.00 94.00 100 LEU A N 1
ATOM 694 C CA . LEU A 1 100 ? -0.331 -2.869 -12.761 1.00 94.00 100 LEU A CA 1
ATOM 695 C C . LEU A 1 100 ? 0.061 -1.900 -11.639 1.00 94.00 100 LEU A C 1
ATOM 697 O O . LEU A 1 100 ? -0.067 -2.249 -10.464 1.00 94.00 100 LEU A O 1
ATOM 701 N N . ALA A 1 101 ? 0.494 -0.683 -11.978 1.00 93.62 101 ALA A N 1
ATOM 702 C CA . ALA A 1 101 ? 0.796 0.350 -10.994 1.00 93.62 101 ALA A CA 1
ATOM 703 C C . ALA A 1 101 ? -0.468 0.784 -10.225 1.00 93.62 101 ALA A C 1
ATOM 705 O O . ALA A 1 101 ? -0.450 0.799 -8.992 1.00 93.62 101 ALA A O 1
ATOM 706 N N . TYR A 1 102 ? -1.591 1.024 -10.912 1.00 96.50 102 TYR A N 1
ATOM 707 C CA . TYR A 1 102 ? -2.886 1.279 -10.266 1.00 96.50 102 TYR A CA 1
ATOM 708 C C . TYR A 1 102 ? -3.319 0.102 -9.379 1.00 96.50 102 TYR A C 1
ATOM 710 O O . TYR A 1 102 ? -3.716 0.291 -8.229 1.00 96.50 102 TYR A O 1
ATOM 718 N N . LEU A 1 103 ? -3.161 -1.141 -9.841 1.00 96.31 103 LEU A N 1
ATOM 719 C CA . LEU A 1 103 ? -3.460 -2.313 -9.016 1.00 96.31 103 LEU A CA 1
ATOM 720 C C . LEU A 1 103 ? -2.593 -2.361 -7.744 1.00 96.31 103 LEU A C 1
ATOM 722 O O . LEU A 1 103 ? -3.110 -2.631 -6.657 1.00 96.31 103 LEU A O 1
ATOM 726 N N . ALA A 1 104 ? -1.295 -2.068 -7.850 1.00 95.19 104 ALA A N 1
ATOM 727 C CA . ALA A 1 104 ? -0.384 -2.034 -6.708 1.00 95.19 104 ALA A CA 1
ATOM 728 C C . ALA A 1 104 ? -0.793 -0.967 -5.677 1.00 95.19 104 ALA A C 1
ATOM 730 O O . ALA A 1 104 ? -0.851 -1.262 -4.480 1.00 95.19 104 ALA A O 1
ATOM 731 N N . PHE A 1 105 ? -1.167 0.238 -6.120 1.00 96.56 105 PHE A N 1
ATOM 732 C CA . PHE A 1 105 ? -1.703 1.273 -5.231 1.00 96.56 105 PHE A CA 1
ATOM 733 C C . PHE A 1 105 ? -3.052 0.887 -4.612 1.00 96.56 105 PHE A C 1
ATOM 735 O O . PHE A 1 105 ? -3.268 1.153 -3.429 1.00 96.56 105 PHE A O 1
ATOM 742 N N . GLY A 1 106 ? -3.921 0.183 -5.341 1.00 97.75 106 GLY A N 1
ATOM 743 C CA . GLY A 1 106 ? -5.152 -0.387 -4.787 1.00 97.75 106 GLY A CA 1
ATOM 744 C C . GLY A 1 106 ? -4.877 -1.411 -3.677 1.00 97.75 106 GLY A C 1
ATOM 745 O O . GLY A 1 106 ? -5.524 -1.398 -2.626 1.00 97.75 106 GLY A O 1
ATOM 746 N N . LEU A 1 107 ? -3.852 -2.254 -3.843 1.00 97.00 107 LEU A N 1
ATOM 747 C CA . LEU A 1 107 ? -3.407 -3.175 -2.793 1.00 97.00 107 LEU A CA 1
ATOM 748 C C . LEU A 1 107 ? -2.857 -2.428 -1.570 1.00 97.00 107 LEU A C 1
ATOM 750 O O . LEU A 1 107 ? -3.137 -2.842 -0.443 1.00 97.00 107 LEU A O 1
ATOM 754 N N . ILE A 1 108 ? -2.139 -1.317 -1.757 1.00 96.50 108 ILE A N 1
ATOM 755 C CA . ILE A 1 108 ? -1.689 -0.444 -0.658 1.00 96.50 108 ILE A CA 1
ATOM 756 C C . ILE A 1 108 ? -2.897 0.185 0.054 1.00 96.50 108 ILE A C 1
ATOM 758 O O . ILE A 1 108 ? -2.988 0.130 1.286 1.00 96.50 108 ILE A O 1
ATOM 762 N N . ALA A 1 109 ? -3.868 0.715 -0.693 1.00 98.06 109 ALA A N 1
ATOM 763 C CA . ALA A 1 109 ? -5.088 1.295 -0.136 1.00 98.06 109 ALA A CA 1
ATOM 764 C C . ALA A 1 109 ? -5.832 0.284 0.755 1.00 98.06 109 ALA A C 1
ATOM 766 O O . ALA A 1 109 ? -6.206 0.595 1.885 1.00 98.06 109 ALA A O 1
ATOM 767 N N . VAL A 1 110 ? -5.986 -0.961 0.299 1.00 98.06 110 VAL A N 1
ATOM 768 C CA . VAL A 1 110 ? -6.751 -1.984 1.026 1.00 98.06 110 VAL A CA 1
ATOM 769 C C . VAL A 1 110 ? -5.933 -2.638 2.143 1.00 98.06 110 VAL A C 1
ATOM 771 O O . VAL A 1 110 ? -6.363 -2.640 3.304 1.00 98.06 110 VAL A O 1
ATOM 774 N N . ARG A 1 111 ? -4.766 -3.210 1.810 1.00 96.50 111 ARG A N 1
ATOM 775 C CA . ARG A 1 111 ? -3.972 -4.059 2.714 1.00 96.50 111 ARG A CA 1
ATOM 776 C C . ARG A 1 111 ? -3.152 -3.244 3.696 1.00 96.50 111 ARG A C 1
ATOM 778 O O . ARG A 1 111 ? -3.267 -3.484 4.895 1.00 96.50 111 ARG A O 1
ATOM 785 N N . ALA A 1 112 ? -2.352 -2.290 3.219 1.00 95.88 112 ALA A N 1
ATOM 786 C CA . ALA A 1 112 ? -1.599 -1.421 4.121 1.00 95.88 112 ALA A CA 1
ATOM 787 C C . ALA A 1 112 ? -2.563 -0.540 4.935 1.00 95.88 112 ALA A C 1
ATOM 789 O O . ALA A 1 112 ? -2.368 -0.379 6.138 1.00 95.88 112 ALA A O 1
ATOM 790 N N . GLY A 1 113 ? -3.684 -0.123 4.332 1.00 97.25 113 GLY A N 1
ATOM 791 C CA . GLY A 1 113 ? -4.747 0.614 5.019 1.00 97.25 113 GLY A CA 1
ATOM 792 C C . GLY A 1 113 ? -5.362 -0.126 6.204 1.00 97.25 113 GLY A C 1
ATOM 793 O O . GLY A 1 113 ? -5.637 0.496 7.224 1.00 97.25 113 GLY A O 1
ATOM 794 N N . ARG A 1 114 ? -5.510 -1.459 6.143 1.00 96.44 114 ARG A N 1
ATOM 795 C CA . ARG A 1 114 ? -5.972 -2.247 7.303 1.00 96.44 114 ARG A CA 1
ATOM 796 C C . ARG A 1 114 ? -5.057 -2.061 8.514 1.00 96.44 114 ARG A C 1
ATOM 798 O O . ARG A 1 114 ? -5.546 -1.878 9.625 1.00 96.44 114 ARG A O 1
ATOM 805 N N . PHE A 1 115 ? -3.744 -2.119 8.301 1.00 96.12 115 PHE A N 1
ATOM 806 C CA . PHE A 1 115 ? -2.768 -1.938 9.373 1.00 96.12 115 PHE A CA 1
ATOM 807 C C . PHE A 1 115 ? -2.682 -0.481 9.821 1.00 96.12 115 PHE A C 1
ATOM 809 O O . PHE A 1 115 ? -2.619 -0.242 11.021 1.00 96.12 115 PHE A O 1
ATOM 816 N N . ALA A 1 116 ? -2.727 0.475 8.888 1.00 97.06 116 ALA A N 1
ATOM 817 C CA . ALA A 1 116 ? -2.728 1.901 9.203 1.00 97.06 116 ALA A CA 1
ATOM 818 C C . ALA A 1 116 ? -3.907 2.262 10.115 1.00 97.06 116 ALA A C 1
ATOM 820 O O . ALA A 1 116 ? -3.700 2.744 11.223 1.00 97.06 116 ALA A O 1
ATOM 821 N N . VAL A 1 117 ? -5.132 1.927 9.694 1.00 96.69 117 VAL A N 1
ATOM 822 C CA . VAL A 1 117 ? -6.358 2.220 10.448 1.00 96.69 117 VAL A CA 1
ATOM 823 C C . VAL A 1 117 ? -6.371 1.490 11.787 1.00 96.69 117 VAL A C 1
ATOM 825 O O . VAL A 1 117 ? -6.670 2.106 12.803 1.00 96.69 117 VAL A O 1
ATOM 828 N N . GLY A 1 118 ? -5.993 0.207 11.824 1.00 94.56 118 GLY A N 1
ATOM 829 C CA . GLY A 1 118 ? -5.909 -0.537 13.085 1.00 94.56 118 GLY A CA 1
ATOM 830 C C . GLY A 1 118 ? -4.932 0.098 14.079 1.00 94.56 118 GLY A C 1
ATOM 831 O O . GLY A 1 118 ? -5.244 0.220 15.259 1.00 94.56 118 GLY A O 1
ATOM 832 N N . LYS A 1 119 ? -3.775 0.573 13.600 1.00 95.38 119 LYS A N 1
ATOM 833 C CA . LYS A 1 119 ? -2.782 1.260 14.436 1.00 95.38 119 LYS A CA 1
ATOM 834 C C . LYS A 1 119 ? -3.219 2.661 14.855 1.00 95.38 119 LYS A C 1
ATOM 836 O O . LYS A 1 119 ? -2.830 3.079 15.934 1.00 95.38 119 LYS A O 1
ATOM 841 N N . THR A 1 120 ? -4.009 3.366 14.045 1.00 95.88 120 THR A N 1
ATOM 842 C CA . THR A 1 120 ? -4.655 4.627 14.444 1.00 95.88 120 THR A CA 1
ATOM 843 C C . THR A 1 120 ? -5.697 4.392 15.533 1.00 95.88 120 THR A C 1
ATOM 845 O O . THR A 1 120 ? -5.727 5.111 16.520 1.00 95.88 120 THR A O 1
ATOM 848 N N . LEU A 1 121 ? -6.530 3.362 15.398 1.00 93.44 121 LEU A N 1
ATOM 849 C CA . LEU A 1 121 ? -7.549 3.046 16.401 1.00 93.44 121 LEU A CA 1
ATOM 850 C C . LEU A 1 121 ? -6.931 2.613 17.738 1.00 93.44 121 LEU A C 1
ATOM 852 O O . LEU A 1 121 ? -7.444 2.966 18.793 1.00 93.44 121 LEU A O 1
ATOM 856 N N . ALA A 1 122 ? -5.774 1.950 17.701 1.00 92.38 122 ALA A N 1
ATOM 857 C CA . ALA A 1 122 ? -5.008 1.613 18.899 1.00 92.38 122 ALA A CA 1
ATOM 858 C C . ALA A 1 122 ? -4.445 2.837 19.658 1.00 92.38 122 ALA A C 1
ATOM 860 O O . ALA A 1 122 ? -3.941 2.673 20.763 1.00 92.38 122 ALA A O 1
ATOM 861 N N . THR A 1 123 ? -4.491 4.059 19.101 1.00 91.31 123 THR A N 1
ATOM 862 C CA . THR A 1 123 ? -4.037 5.268 19.819 1.00 91.31 123 THR A CA 1
ATOM 863 C C . THR A 1 123 ? -5.139 5.970 20.607 1.00 91.31 123 THR A C 1
ATOM 865 O O . THR A 1 123 ? -4.834 6.928 21.311 1.00 91.31 123 THR A O 1
ATOM 868 N N . ILE A 1 124 ? -6.406 5.569 20.449 1.00 89.38 124 ILE A N 1
ATOM 869 C CA . ILE A 1 124 ? -7.562 6.287 21.018 1.00 89.38 124 ILE A CA 1
ATOM 870 C C . ILE A 1 124 ? -8.347 5.484 22.062 1.00 89.38 124 ILE A C 1
ATOM 872 O O . ILE A 1 124 ? -9.270 6.027 22.655 1.00 89.38 124 ILE A O 1
ATOM 876 N N . GLY A 1 125 ? -7.996 4.219 22.290 1.00 84.19 125 GLY A N 1
ATOM 877 C CA . GLY A 1 125 ? -8.657 3.363 23.271 1.00 84.19 125 GLY A CA 1
ATOM 878 C C . GLY A 1 125 ? -7.734 2.253 23.758 1.00 84.19 125 GLY A C 1
ATOM 879 O O . GLY A 1 125 ? -6.757 1.903 23.093 1.00 84.19 125 GLY A O 1
ATOM 880 N N . THR A 1 126 ? -8.039 1.719 24.933 1.00 85.44 126 THR A N 1
ATOM 881 C CA . THR A 1 126 ? -7.375 0.537 25.488 1.00 85.44 126 THR A CA 1
ATOM 882 C C . THR A 1 126 ? -7.868 -0.738 24.804 1.00 85.44 126 THR A C 1
ATOM 884 O O . THR A 1 126 ? -8.970 -0.775 24.255 1.00 85.44 126 THR A O 1
ATOM 887 N N . ASP A 1 127 ? -7.082 -1.816 24.876 1.00 84.88 127 ASP A N 1
ATOM 888 C CA . ASP A 1 127 ? -7.478 -3.112 24.306 1.00 84.88 127 ASP A CA 1
ATOM 889 C C . ASP A 1 127 ? -8.833 -3.591 24.860 1.00 84.88 127 ASP A C 1
ATOM 891 O O . ASP A 1 127 ? -9.671 -4.066 24.100 1.00 84.88 127 ASP A O 1
ATOM 895 N N . ALA A 1 128 ? -9.093 -3.374 26.155 1.00 83.44 128 ALA A N 1
ATOM 896 C CA . ALA A 1 128 ? -10.351 -3.749 26.802 1.00 83.44 128 ALA A CA 1
ATOM 897 C C . ALA A 1 128 ? -11.559 -2.951 26.280 1.00 83.44 128 ALA A C 1
ATOM 899 O O . ALA A 1 128 ? -12.628 -3.519 26.066 1.00 83.44 128 ALA A O 1
ATOM 900 N N . GLU A 1 129 ? -11.402 -1.644 26.046 1.00 85.81 129 GLU A N 1
ATOM 901 C CA . GLU A 1 129 ? -12.469 -0.812 25.471 1.00 85.81 129 GLU A CA 1
ATOM 902 C C . GLU A 1 129 ? -12.764 -1.219 24.024 1.00 85.81 129 GLU A C 1
ATOM 904 O O . GLU A 1 129 ? -13.923 -1.325 23.629 1.00 85.81 129 GLU A O 1
ATOM 909 N N . ILE A 1 130 ? -11.721 -1.502 23.239 1.00 83.75 130 ILE A N 1
ATOM 910 C CA . ILE A 1 130 ? -11.863 -1.938 21.846 1.00 83.75 130 ILE A CA 1
ATOM 911 C C . ILE A 1 130 ? -12.525 -3.321 21.769 1.00 83.75 130 ILE A C 1
ATOM 913 O O . ILE A 1 130 ? -13.377 -3.543 20.906 1.00 83.75 130 ILE A O 1
ATOM 917 N N . GLU A 1 131 ? -12.163 -4.245 22.661 1.00 84.44 131 GLU A N 1
ATOM 918 C CA . GLU A 1 131 ? -12.812 -5.555 22.765 1.00 84.44 131 GLU A CA 1
ATOM 919 C C . GLU A 1 131 ? -14.286 -5.429 23.162 1.00 84.44 131 GLU A C 1
ATOM 921 O O . GLU A 1 131 ? -15.126 -6.076 22.537 1.00 84.44 131 GLU A O 1
ATOM 926 N N . GLY A 1 132 ? -14.613 -4.544 24.110 1.00 84.25 132 GLY A N 1
ATOM 927 C CA . GLY A 1 132 ? -15.996 -4.251 24.494 1.00 84.25 132 GLY A CA 1
ATOM 928 C C . GLY A 1 132 ? -16.835 -3.704 23.334 1.00 84.25 132 GLY A C 1
ATOM 929 O O . GLY A 1 132 ? -17.950 -4.161 23.107 1.00 84.25 132 GLY A O 1
ATOM 930 N N . ILE A 1 133 ? -16.276 -2.803 22.517 1.00 84.44 133 ILE A N 1
ATOM 931 C CA . ILE A 1 133 ? -16.939 -2.283 21.302 1.00 84.44 133 ILE A CA 1
ATOM 932 C C . ILE A 1 133 ? -17.185 -3.394 20.263 1.00 84.44 133 ILE A C 1
ATOM 934 O O . ILE A 1 133 ? -18.126 -3.328 19.467 1.00 84.44 133 ILE A O 1
ATOM 938 N N . ALA A 1 134 ? -16.325 -4.413 20.225 1.00 82.69 134 ALA A N 1
ATOM 939 C CA . ALA A 1 134 ? -16.449 -5.540 19.306 1.00 82.69 134 ALA A CA 1
ATOM 940 C C . ALA A 1 134 ? -17.358 -6.666 19.834 1.00 82.69 134 ALA A C 1
ATOM 942 O O . ALA A 1 134 ? -17.633 -7.616 19.089 1.00 82.69 134 ALA A O 1
ATOM 943 N N . GLU A 1 135 ? -17.828 -6.583 21.081 1.00 83.25 135 GLU A N 1
ATOM 944 C CA . GLU A 1 135 ? -18.660 -7.607 21.703 1.00 83.25 135 GLU A CA 1
ATOM 945 C C . GLU A 1 135 ? -19.980 -7.789 20.931 1.00 83.25 135 GLU A C 1
ATOM 947 O O . GLU A 1 135 ? -20.635 -6.837 20.512 1.00 83.25 135 GLU A O 1
ATOM 952 N N . GLY A 1 136 ? -20.350 -9.043 20.650 1.00 79.81 136 GLY A N 1
ATOM 953 C CA . GLY A 1 136 ? -21.534 -9.366 19.842 1.00 79.81 136 GLY A CA 1
ATOM 954 C C . GLY A 1 136 ? -21.390 -9.124 18.329 1.00 79.81 136 GLY A C 1
ATOM 955 O O . GLY A 1 136 ? -22.320 -9.418 17.576 1.00 79.81 136 GLY A O 1
ATOM 956 N N . SER A 1 137 ? -20.237 -8.645 17.849 1.00 83.88 137 SER A N 1
ATOM 957 C CA . SER A 1 137 ? -19.959 -8.478 16.418 1.00 83.88 137 SER A CA 1
ATOM 958 C C . SER A 1 137 ? -19.543 -9.789 15.741 1.00 83.88 137 SER A C 1
ATOM 960 O O . SER A 1 137 ? -18.940 -10.681 16.340 1.00 83.88 137 SER A O 1
ATOM 962 N N . LEU A 1 138 ? -19.809 -9.893 14.436 1.00 88.94 138 LEU A N 1
ATOM 963 C CA . LEU A 1 138 ? -19.277 -10.976 13.612 1.00 88.94 138 LEU A CA 1
ATOM 964 C C . LEU A 1 138 ? -17.745 -10.889 13.542 1.00 88.94 138 LEU A C 1
ATOM 966 O O . LEU A 1 138 ? -17.168 -9.818 13.328 1.00 88.94 138 LEU A O 1
ATOM 970 N N . LYS A 1 139 ? -17.083 -12.046 13.644 1.00 87.69 139 LYS A N 1
ATOM 971 C CA . LYS A 1 139 ? -15.622 -12.150 13.564 1.00 87.69 139 LYS A CA 1
ATOM 972 C C . LYS A 1 139 ? -15.087 -11.456 12.305 1.00 87.69 139 LYS A C 1
ATOM 974 O O . LYS A 1 139 ? -15.527 -11.747 11.196 1.00 87.69 139 LYS A O 1
ATOM 979 N N . ASP A 1 140 ? -14.114 -10.564 12.490 1.00 86.88 140 ASP A N 1
ATOM 980 C CA . ASP A 1 140 ? -13.448 -9.782 11.436 1.00 86.88 140 ASP A CA 1
ATOM 981 C C . ASP A 1 140 ? -14.361 -8.861 10.596 1.00 86.88 140 ASP A C 1
ATOM 983 O O . ASP A 1 140 ? -13.876 -8.237 9.647 1.00 86.88 140 ASP A O 1
ATOM 987 N N . ALA A 1 141 ? -15.652 -8.710 10.917 1.00 90.06 141 ALA A N 1
ATOM 988 C CA . ALA A 1 141 ? -16.582 -7.971 10.060 1.00 90.06 141 ALA A CA 1
ATOM 989 C C . ALA A 1 141 ? -16.177 -6.505 9.870 1.00 90.06 141 ALA A C 1
ATOM 991 O O . ALA A 1 141 ? -16.133 -6.033 8.737 1.00 90.06 141 ALA A O 1
ATOM 992 N N . GLY A 1 142 ? -15.777 -5.807 10.938 1.00 89.56 142 GLY A N 1
ATOM 993 C CA . GLY A 1 142 ? -15.283 -4.428 10.839 1.00 89.56 142 GLY A CA 1
ATOM 994 C C . GLY A 1 142 ? -14.055 -4.294 9.928 1.00 89.56 142 GLY A C 1
ATOM 995 O O . GLY A 1 142 ? -13.979 -3.373 9.114 1.00 89.56 142 GLY A O 1
ATOM 996 N N . ALA A 1 143 ? -13.126 -5.255 9.989 1.00 91.06 143 ALA A N 1
ATOM 997 C CA . ALA A 1 143 ? -11.946 -5.264 9.128 1.00 91.06 143 ALA A CA 1
ATOM 998 C C . ALA A 1 143 ? -12.311 -5.495 7.653 1.00 91.06 143 ALA A C 1
ATOM 1000 O O . ALA A 1 143 ? -11.770 -4.813 6.783 1.00 91.06 143 ALA A O 1
ATOM 1001 N N . ARG A 1 144 ? -13.242 -6.418 7.370 1.00 94.88 144 ARG A N 1
ATOM 1002 C CA . ARG A 1 144 ? -13.727 -6.704 6.008 1.00 94.88 144 ARG A CA 1
ATOM 1003 C C . ARG A 1 144 ? -14.530 -5.552 5.419 1.00 94.88 144 ARG A C 1
ATOM 1005 O O . ARG A 1 144 ? -14.294 -5.188 4.272 1.00 94.88 144 ARG A O 1
ATOM 1012 N N . ILE A 1 145 ? -15.410 -4.942 6.209 1.00 93.94 145 ILE A N 1
ATOM 1013 C CA . ILE A 1 145 ? -16.146 -3.732 5.824 1.00 93.94 145 ILE A CA 1
ATOM 1014 C C . ILE A 1 145 ? -15.151 -2.627 5.457 1.00 93.94 145 ILE A C 1
ATOM 1016 O O . ILE A 1 145 ? -15.229 -2.069 4.367 1.00 93.94 145 ILE A O 1
ATOM 1020 N N . GLY A 1 146 ? -14.144 -2.385 6.302 1.00 95.31 146 GLY A N 1
ATOM 1021 C CA . GLY A 1 146 ? -13.108 -1.398 6.005 1.00 95.31 146 GLY A CA 1
ATOM 1022 C C . GLY A 1 146 ? -12.293 -1.719 4.744 1.00 95.31 146 GLY A C 1
ATOM 1023 O O . GLY A 1 146 ? -11.951 -0.810 3.994 1.00 95.31 146 GLY A O 1
ATOM 1024 N N . GLU A 1 147 ? -11.966 -2.991 4.483 1.00 97.50 147 GLU A N 1
ATOM 1025 C CA . GLU A 1 147 ? -11.293 -3.409 3.239 1.00 97.50 147 GLU A CA 1
ATOM 1026 C C . GLU A 1 147 ? -12.144 -3.082 1.997 1.00 97.50 147 GLU A C 1
ATOM 1028 O O . GLU A 1 147 ? -11.616 -2.518 1.036 1.00 97.50 147 GLU A O 1
ATOM 1033 N N . LEU A 1 148 ? -13.449 -3.374 2.035 1.00 96.62 148 LEU A N 1
ATOM 1034 C CA . LEU A 1 148 ? -14.385 -3.078 0.945 1.00 96.62 148 LEU A CA 1
ATOM 1035 C C . LEU A 1 148 ? -14.567 -1.572 0.731 1.00 96.62 148 LEU A C 1
ATOM 1037 O O . LEU A 1 148 ? -14.542 -1.105 -0.403 1.00 96.62 148 LEU A O 1
ATOM 1041 N N . GLU A 1 149 ? -14.689 -0.795 1.805 1.00 96.75 149 GLU A N 1
ATOM 1042 C CA . GLU A 1 149 ? -14.822 0.663 1.725 1.00 96.75 149 GLU A CA 1
ATOM 1043 C C . GLU A 1 149 ? -13.599 1.324 1.105 1.00 96.75 149 GLU A C 1
ATOM 1045 O O . GLU A 1 149 ? -13.745 2.218 0.273 1.00 96.75 149 GLU A O 1
ATOM 1050 N N . ARG A 1 150 ? -12.390 0.886 1.476 1.00 98.06 150 ARG A N 1
ATOM 1051 C CA . ARG A 1 150 ? -11.157 1.418 0.884 1.00 98.06 150 ARG A CA 1
ATOM 1052 C C . ARG A 1 150 ? -11.026 1.020 -0.577 1.00 98.06 150 ARG A C 1
ATOM 1054 O O . ARG A 1 150 ? -10.601 1.854 -1.367 1.00 98.06 150 ARG A O 1
ATOM 1061 N N . LEU A 1 151 ? -11.425 -0.201 -0.941 1.00 98.19 151 LEU A N 1
ATOM 1062 C CA . LEU A 1 151 ? -11.458 -0.634 -2.339 1.00 98.19 151 LEU A CA 1
ATOM 1063 C C . LEU A 1 151 ? -12.420 0.228 -3.164 1.00 98.19 151 LEU A C 1
ATOM 1065 O O . LEU A 1 151 ? -12.024 0.735 -4.207 1.00 98.19 151 LEU A O 1
ATOM 1069 N N . LEU A 1 152 ? -13.651 0.427 -2.683 1.00 97.88 152 LEU A N 1
ATOM 1070 C CA . LEU A 1 152 ? -14.649 1.262 -3.355 1.00 97.88 152 LEU A CA 1
ATOM 1071 C C . LEU A 1 152 ? -14.197 2.721 -3.433 1.00 97.88 152 LEU A C 1
ATOM 1073 O O . LEU A 1 152 ? -14.258 3.314 -4.501 1.00 97.88 152 LEU A O 1
ATOM 1077 N N . THR A 1 153 ? -13.691 3.283 -2.334 1.00 98.12 153 THR A N 1
ATOM 1078 C CA . THR A 1 153 ? -13.173 4.659 -2.298 1.00 98.12 153 THR A CA 1
ATOM 1079 C C . THR A 1 153 ? -12.035 4.837 -3.296 1.00 98.12 153 THR A C 1
ATOM 1081 O O . THR A 1 153 ? -12.071 5.761 -4.102 1.00 98.12 153 THR A O 1
ATOM 1084 N N . TYR A 1 154 ? -11.054 3.931 -3.284 1.00 98.31 154 TYR A N 1
ATOM 1085 C CA . TYR A 1 154 ? -9.936 3.953 -4.221 1.00 98.31 154 TYR A CA 1
ATOM 1086 C C . TYR A 1 154 ? -10.426 3.866 -5.671 1.00 98.31 154 TYR A C 1
ATOM 1088 O O . TYR A 1 154 ? -10.092 4.734 -6.472 1.00 98.31 154 TYR A O 1
ATOM 1096 N N . ALA A 1 155 ? -11.266 2.873 -5.987 1.00 97.44 155 ALA A N 1
ATOM 1097 C CA . ALA A 1 155 ? -11.806 2.653 -7.328 1.00 97.44 155 ALA A CA 1
ATOM 1098 C C . ALA A 1 155 ? -12.608 3.857 -7.841 1.00 97.44 155 ALA A C 1
ATOM 1100 O O . ALA A 1 155 ? -12.449 4.259 -8.989 1.00 97.44 155 ALA A O 1
ATOM 1101 N N . LEU A 1 156 ? -13.441 4.463 -6.994 1.00 97.31 156 LEU A N 1
ATOM 1102 C CA . LEU A 1 156 ? -14.219 5.648 -7.346 1.00 97.31 156 LEU A CA 1
ATOM 1103 C C . LEU A 1 156 ? -13.317 6.844 -7.662 1.00 97.31 156 LEU A C 1
ATOM 1105 O O . LEU A 1 156 ? -13.560 7.535 -8.642 1.00 97.31 156 LEU A O 1
ATOM 1109 N N . VAL A 1 157 ? -12.252 7.072 -6.889 1.00 97.19 157 VAL A N 1
ATOM 1110 C CA . VAL A 1 157 ? -11.331 8.193 -7.139 1.00 97.19 157 VAL A CA 1
ATOM 1111 C C . VAL A 1 157 ? -10.527 7.988 -8.419 1.00 97.19 157 VAL A C 1
ATOM 1113 O O . VAL A 1 157 ? -10.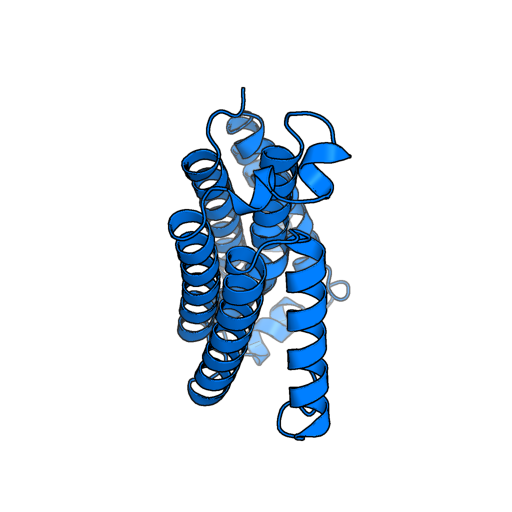496 8.890 -9.249 1.00 97.19 157 VAL A O 1
ATOM 1116 N N . VAL A 1 158 ? -9.930 6.809 -8.622 1.00 96.12 158 VAL A N 1
ATOM 1117 C CA . VAL A 1 158 ? -9.123 6.531 -9.829 1.00 96.12 158 VAL A CA 1
ATOM 1118 C C . VAL A 1 158 ? -9.966 6.353 -11.097 1.00 96.12 158 VAL A C 1
ATOM 1120 O O . VAL A 1 158 ? -9.420 6.166 -12.171 1.00 96.12 158 VAL A O 1
ATOM 1123 N N . THR A 1 159 ? -11.296 6.382 -10.999 1.00 94.88 159 THR A N 1
ATOM 1124 C CA . THR A 1 159 ? -12.202 6.398 -12.163 1.00 94.88 159 THR A CA 1
ATOM 1125 C C . THR A 1 159 ? -12.910 7.745 -12.336 1.00 94.88 159 THR A C 1
ATOM 1127 O O . THR A 1 159 ? -13.888 7.824 -13.073 1.00 94.88 159 THR A O 1
ATOM 1130 N N . GLY A 1 160 ? -12.482 8.790 -11.614 1.00 94.25 160 GLY A N 1
ATOM 1131 C CA . GLY A 1 160 ? -13.069 10.135 -11.686 1.00 94.25 160 GLY A CA 1
ATOM 1132 C C . GLY A 1 160 ? -14.398 10.310 -10.932 1.00 94.25 160 GLY A C 1
ATOM 1133 O O . GLY A 1 160 ? -14.919 11.418 -10.817 1.00 94.25 160 GLY A O 1
ATOM 1134 N N . ASN A 1 161 ? -14.938 9.253 -10.326 1.00 95.19 161 ASN A N 1
ATOM 1135 C CA . ASN A 1 161 ? -16.227 9.231 -9.626 1.00 95.19 161 ASN A CA 1
ATOM 1136 C C . ASN A 1 161 ? -16.125 9.680 -8.156 1.00 95.19 161 ASN A C 1
ATOM 1138 O O . ASN A 1 161 ? -16.682 9.050 -7.253 1.00 95.19 161 ASN A O 1
ATOM 1142 N N . THR A 1 162 ? -15.433 10.789 -7.886 1.00 92.69 162 THR A N 1
ATOM 1143 C CA . THR A 1 162 ? -15.182 11.277 -6.514 1.00 92.69 162 THR A CA 1
ATOM 1144 C C . THR A 1 162 ? -16.467 11.572 -5.729 1.00 92.69 162 THR A C 1
ATOM 1146 O O . THR A 1 162 ? -16.525 11.314 -4.527 1.00 92.69 162 THR A O 1
ATOM 1149 N N . THR A 1 163 ? -17.547 12.002 -6.394 1.00 94.06 163 THR A N 1
ATOM 1150 C CA . THR A 1 163 ? -18.877 12.176 -5.775 1.00 94.06 163 THR A CA 1
ATOM 1151 C C . THR A 1 163 ? -19.428 10.872 -5.189 1.00 94.06 163 THR A C 1
ATOM 1153 O O . THR A 1 163 ? -20.094 10.893 -4.154 1.00 94.06 163 THR A O 1
ATOM 1156 N N . GLY A 1 164 ? -19.109 9.722 -5.792 1.00 95.31 164 GLY A N 1
ATOM 1157 C CA . GLY A 1 164 ? -19.505 8.413 -5.272 1.00 95.31 164 GLY A CA 1
ATOM 1158 C C . GLY A 1 164 ? -18.922 8.126 -3.886 1.00 95.31 164 GLY A C 1
ATOM 1159 O O . GLY A 1 164 ? -19.553 7.434 -3.088 1.00 95.31 164 GLY A O 1
ATOM 1160 N N . VAL A 1 165 ? -17.758 8.703 -3.558 1.00 95.44 165 VAL A N 1
ATOM 1161 C CA . VAL A 1 165 ? -17.158 8.582 -2.221 1.00 95.44 165 VAL A CA 1
ATOM 1162 C C . VAL A 1 165 ? -18.047 9.264 -1.183 1.00 95.44 165 VAL A C 1
ATOM 1164 O O . VAL A 1 165 ? -18.315 8.683 -0.137 1.00 95.44 165 VAL A O 1
ATOM 1167 N N . ALA A 1 166 ? -18.583 10.452 -1.482 1.00 92.56 166 ALA A N 1
ATOM 1168 C CA . ALA A 1 166 ? -19.502 11.144 -0.576 1.00 92.56 166 ALA A CA 1
ATOM 1169 C C . ALA A 1 166 ? -20.773 10.318 -0.315 1.00 92.56 166 ALA A C 1
ATOM 1171 O O . ALA A 1 166 ? -21.217 10.219 0.830 1.00 92.56 166 ALA A O 1
ATOM 1172 N N . PHE A 1 167 ? -21.315 9.663 -1.349 1.00 94.12 167 PHE A N 1
ATOM 1173 C CA . PHE A 1 167 ? -22.459 8.762 -1.198 1.00 94.12 167 PHE A CA 1
ATOM 1174 C C . PHE A 1 167 ? -22.125 7.538 -0.334 1.00 94.12 167 PHE A C 1
ATOM 1176 O O . PHE A 1 167 ? -22.886 7.214 0.576 1.00 94.12 167 PHE A O 1
ATOM 1183 N N . LEU A 1 168 ? -20.973 6.895 -0.560 1.00 94.25 168 LEU A N 1
ATOM 1184 C CA . LEU A 1 168 ? -20.505 5.761 0.244 1.00 94.25 168 LEU A CA 1
ATOM 1185 C C . LEU A 1 168 ? -20.421 6.126 1.736 1.00 94.25 168 LEU A C 1
ATOM 1187 O O . LEU A 1 168 ? -20.910 5.387 2.592 1.00 94.25 168 LEU A O 1
ATOM 1191 N N . VAL A 1 169 ? -19.841 7.288 2.046 1.00 91.75 169 VAL A N 1
ATOM 1192 C CA . VAL A 1 169 ? -19.680 7.783 3.422 1.00 91.75 169 VAL A CA 1
ATOM 1193 C C . VAL A 1 169 ? -21.022 8.136 4.059 1.00 91.75 169 VAL A C 1
ATOM 1195 O O . VAL A 1 169 ? -21.263 7.787 5.219 1.00 91.75 169 VAL A O 1
ATOM 1198 N N . ALA A 1 170 ? -21.916 8.783 3.308 1.00 91.81 170 ALA A N 1
ATOM 1199 C CA . ALA A 1 170 ? -23.253 9.122 3.778 1.00 91.81 170 ALA A CA 1
ATOM 1200 C C . ALA A 1 170 ? -24.078 7.860 4.070 1.00 91.81 170 ALA A C 1
ATOM 1202 O O . ALA A 1 170 ? -24.618 7.721 5.167 1.00 91.81 170 ALA A O 1
ATOM 1203 N N . ALA A 1 171 ? -24.108 6.904 3.137 1.00 91.12 171 ALA A N 1
ATOM 1204 C CA . ALA A 1 171 ? -24.831 5.645 3.294 1.00 91.12 171 ALA A CA 1
ATOM 1205 C C . ALA A 1 171 ? -24.351 4.866 4.528 1.00 91.12 171 ALA A C 1
ATOM 1207 O O . ALA A 1 171 ? -25.167 4.414 5.332 1.00 91.12 171 ALA A O 1
ATOM 1208 N N . LYS A 1 172 ? -23.029 4.777 4.734 1.00 88.69 172 LYS A N 1
ATOM 1209 C CA . LYS A 1 172 ? -22.453 4.152 5.931 1.00 88.69 172 LYS A CA 1
ATOM 1210 C C . LYS A 1 172 ? -22.893 4.857 7.214 1.00 88.69 172 LYS A C 1
ATOM 1212 O O . LYS A 1 172 ? -23.281 4.193 8.172 1.00 88.69 172 LYS A O 1
ATOM 1217 N N . SER A 1 173 ? -22.825 6.188 7.234 1.00 86.88 173 SER A N 1
ATOM 1218 C CA . SER A 1 173 ? -23.168 6.992 8.412 1.00 86.88 173 SER A CA 1
ATOM 1219 C C . SER A 1 173 ? -24.631 6.805 8.819 1.00 86.88 173 SER A C 1
ATOM 1221 O O . SER A 1 173 ? -24.910 6.628 10.001 1.00 86.88 173 SER A O 1
ATOM 1223 N N . ILE A 1 174 ? -25.550 6.752 7.848 1.00 87.12 174 ILE A N 1
ATOM 1224 C CA . ILE A 1 174 ? -26.982 6.522 8.096 1.00 87.12 174 ILE A CA 1
ATOM 1225 C C . ILE A 1 174 ? -27.219 5.137 8.707 1.00 87.12 174 ILE A C 1
ATOM 1227 O O . ILE A 1 174 ? -27.896 5.027 9.724 1.00 87.12 174 ILE A O 1
ATOM 1231 N N . LEU A 1 175 ? -26.621 4.085 8.138 1.00 84.75 175 LEU A N 1
ATOM 1232 C CA . LEU A 1 175 ? -26.783 2.715 8.644 1.00 84.75 175 LEU A CA 1
ATOM 1233 C C . LEU A 1 175 ? -26.194 2.517 10.045 1.00 84.75 175 LEU A C 1
ATOM 1235 O O . LEU A 1 175 ? -26.599 1.604 10.763 1.00 84.75 175 LEU A O 1
ATOM 1239 N N . ARG A 1 176 ? -25.204 3.331 10.426 1.00 82.69 176 ARG A N 1
ATOM 1240 C CA . ARG A 1 176 ? -24.504 3.196 11.705 1.00 82.69 176 ARG A CA 1
ATOM 1241 C C . ARG A 1 176 ? -25.075 4.081 12.809 1.00 82.69 176 ARG A C 1
ATOM 1243 O O . ARG A 1 176 ? -24.882 3.742 13.970 1.00 82.69 176 ARG A O 1
ATOM 1250 N N . PHE A 1 177 ? -25.795 5.146 12.455 1.00 78.19 177 PHE A N 1
ATOM 1251 C CA . PHE A 1 177 ? -26.360 6.106 13.403 1.00 78.19 177 PHE A CA 1
ATOM 1252 C C . PHE A 1 177 ? -27.230 5.437 14.475 1.00 78.19 177 PHE A C 1
ATOM 1254 O O . PHE A 1 177 ? -26.969 5.613 15.662 1.00 78.19 177 PHE A O 1
ATOM 1261 N N . ASP A 1 178 ? -28.198 4.609 14.074 1.00 75.56 178 ASP A N 1
ATOM 1262 C CA . ASP A 1 178 ? -29.082 3.922 15.026 1.00 75.56 178 ASP A CA 1
ATOM 1263 C C . ASP A 1 178 ? -28.334 2.886 15.876 1.00 75.56 178 ASP A C 1
ATOM 1265 O O . ASP A 1 178 ? -28.646 2.700 17.049 1.00 75.56 178 ASP A O 1
ATOM 1269 N N . ALA A 1 179 ? -27.307 2.241 15.313 1.00 74.69 179 ALA A N 1
ATOM 1270 C CA . ALA A 1 179 ? -26.552 1.185 15.986 1.00 74.69 179 ALA A CA 1
ATOM 1271 C C . ALA A 1 179 ? -25.609 1.701 17.087 1.00 74.69 179 ALA A C 1
ATOM 1273 O O . ALA A 1 179 ? -25.201 0.921 17.941 1.00 74.69 179 ALA A O 1
ATOM 1274 N N . THR A 1 180 ? -25.231 2.983 17.060 1.00 81.19 180 THR A N 1
ATOM 1275 C CA . THR A 1 180 ? -24.276 3.574 18.018 1.00 81.19 180 THR A CA 1
ATOM 1276 C C . THR A 1 180 ? -24.848 4.763 18.775 1.00 81.19 180 THR A C 1
ATOM 1278 O O . THR A 1 180 ? -24.099 5.501 19.409 1.00 81.19 180 THR A O 1
ATOM 1281 N N . ARG A 1 181 ? -26.159 5.002 18.681 1.00 76.75 181 ARG A N 1
ATOM 1282 C CA . ARG A 1 181 ? -26.788 6.219 19.206 1.00 76.75 181 ARG A CA 1
ATOM 1283 C C . ARG A 1 181 ? -26.590 6.392 20.711 1.00 76.75 181 ARG A C 1
ATOM 1285 O O . ARG A 1 181 ? -26.342 7.502 21.171 1.00 76.75 181 ARG A O 1
ATOM 1292 N N . ASP A 1 182 ? -26.677 5.287 21.444 1.00 83.00 182 ASP A N 1
ATOM 1293 C CA . ASP A 1 182 ? -26.644 5.277 22.907 1.00 83.00 182 ASP A CA 1
ATOM 1294 C C . ASP A 1 182 ? -25.265 4.835 23.459 1.00 83.00 182 ASP A C 1
ATOM 1296 O O . ASP A 1 182 ? -25.083 4.746 24.671 1.00 83.00 182 ASP A O 1
ATOM 1300 N N . ASP A 1 183 ? -24.273 4.614 22.581 1.00 86.94 183 ASP A N 1
ATOM 1301 C CA . ASP A 1 183 ? -22.891 4.262 22.935 1.00 86.94 183 ASP A CA 1
ATOM 1302 C C . ASP A 1 183 ? -21.891 5.248 22.311 1.00 86.94 183 ASP A C 1
ATOM 1304 O O . ASP A 1 183 ? -21.473 5.142 21.151 1.00 86.94 183 ASP A O 1
ATOM 1308 N N . ARG A 1 184 ? -21.479 6.216 23.132 1.00 86.00 184 ARG A N 1
ATOM 1309 C CA . ARG A 1 184 ? -20.545 7.273 22.745 1.00 86.00 184 ARG A CA 1
ATOM 1310 C C . ARG A 1 184 ? -19.165 6.736 22.358 1.00 86.00 184 ARG A C 1
ATOM 1312 O O . ARG A 1 184 ? -18.582 7.250 21.406 1.00 86.00 184 ARG A O 1
ATOM 1319 N N . ALA A 1 185 ? -18.652 5.729 23.063 1.00 86.75 185 ALA A N 1
ATOM 1320 C CA . ALA A 1 185 ? -17.322 5.186 22.793 1.00 86.75 185 ALA A CA 1
ATOM 1321 C C . ALA A 1 185 ? -17.302 4.466 21.438 1.00 86.75 185 ALA A C 1
ATOM 1323 O O . ALA A 1 185 ? -16.418 4.714 20.614 1.00 86.75 185 ALA A O 1
ATOM 1324 N N . SER A 1 186 ? -18.336 3.667 21.151 1.00 86.38 186 SER A N 1
ATOM 1325 C CA . SER A 1 186 ? -18.524 3.060 19.829 1.00 86.38 186 SER A CA 1
ATOM 1326 C C . SER A 1 186 ? -18.643 4.112 18.725 1.00 86.38 186 SER A C 1
ATOM 1328 O O . SER A 1 186 ? -18.003 3.981 17.677 1.00 86.38 186 SER A O 1
ATOM 1330 N N . ALA A 1 187 ? -19.428 5.172 18.946 1.00 89.00 187 ALA A N 1
ATOM 1331 C CA . ALA A 1 187 ? -19.584 6.252 17.974 1.00 89.00 187 ALA A CA 1
ATOM 1332 C C . ALA A 1 187 ? -18.242 6.944 17.660 1.00 89.00 187 ALA A C 1
ATOM 1334 O O . ALA A 1 187 ? -17.882 7.077 16.488 1.00 89.00 187 ALA A O 1
ATOM 1335 N N . GLU A 1 188 ? -17.468 7.323 18.682 1.00 90.19 188 GLU A N 1
ATOM 1336 C CA . GLU A 1 188 ? -16.150 7.955 18.523 1.00 90.19 188 GLU A CA 1
ATOM 1337 C C . GLU A 1 188 ? -15.157 7.021 17.803 1.00 90.19 188 GLU A C 1
ATOM 1339 O O . GLU A 1 188 ? -14.517 7.436 16.830 1.00 90.19 188 GLU A O 1
ATOM 1344 N N . TYR A 1 189 ? -15.101 5.740 18.187 1.00 91.31 189 TYR A N 1
ATOM 1345 C CA . TYR A 1 189 ? -14.259 4.723 17.542 1.00 91.31 189 TYR A CA 1
ATOM 1346 C C . TYR A 1 189 ? -14.564 4.581 16.044 1.00 91.31 189 TYR A C 1
ATOM 1348 O O . TYR A 1 189 ? -13.664 4.558 15.199 1.00 91.31 189 TYR A O 1
ATOM 1356 N N . ILE A 1 190 ? -15.847 4.525 15.685 1.00 89.94 190 ILE A N 1
ATOM 1357 C CA . ILE A 1 190 ? -16.291 4.384 14.295 1.00 89.94 190 ILE A CA 1
ATOM 1358 C C . ILE A 1 190 ? -16.008 5.639 13.475 1.00 89.94 190 ILE A C 1
ATOM 1360 O O . ILE A 1 190 ? -15.608 5.514 12.312 1.00 89.94 190 ILE A O 1
ATOM 1364 N N . ILE A 1 191 ? -16.216 6.829 14.045 1.00 91.38 191 ILE A N 1
ATOM 1365 C CA . ILE A 1 191 ? -15.947 8.102 13.367 1.00 91.38 191 ILE A CA 1
ATOM 1366 C C . ILE A 1 191 ? -14.455 8.207 13.055 1.00 91.38 191 ILE A C 1
ATOM 1368 O O . ILE A 1 191 ? -14.092 8.402 11.892 1.00 91.38 191 ILE A O 1
ATOM 1372 N N . VAL A 1 192 ? -13.585 7.997 14.050 1.00 94.06 192 VAL A N 1
ATOM 1373 C CA . VAL A 1 192 ? -12.129 8.038 13.848 1.00 94.06 192 VAL A CA 1
ATOM 1374 C C . VAL A 1 192 ? -11.694 6.971 12.845 1.00 94.06 192 VAL A C 1
ATOM 1376 O O . VAL A 1 192 ? -10.956 7.273 11.906 1.00 94.06 192 VAL A O 1
ATOM 1379 N N . GLY A 1 193 ? -12.198 5.741 12.978 1.00 93.94 193 GLY A N 1
ATOM 1380 C CA . GLY A 1 193 ? -11.868 4.646 12.068 1.00 93.94 193 GLY A CA 1
ATOM 1381 C C . GLY A 1 193 ? -12.282 4.925 10.625 1.00 93.94 193 GLY A C 1
ATOM 1382 O O . GLY A 1 193 ? -11.521 4.658 9.695 1.00 93.94 193 GLY A O 1
ATOM 1383 N N . THR A 1 194 ? -13.463 5.507 10.426 1.00 94.00 194 THR A N 1
ATOM 1384 C CA . THR A 1 194 ? -13.982 5.847 9.096 1.00 94.00 194 THR A CA 1
ATOM 1385 C C . THR A 1 194 ? -13.186 6.989 8.471 1.00 94.00 194 THR A C 1
ATOM 1387 O O . THR A 1 194 ? -12.729 6.844 7.338 1.00 94.00 194 THR A O 1
ATOM 1390 N N . LEU A 1 195 ? -12.933 8.075 9.209 1.00 95.06 195 LEU A N 1
ATOM 1391 C CA . LEU A 1 195 ? -12.136 9.204 8.719 1.00 95.06 195 LEU A CA 1
ATOM 1392 C C . LEU A 1 195 ? -10.702 8.785 8.372 1.00 95.06 195 LEU A C 1
ATOM 1394 O O . LEU A 1 195 ? -10.219 9.116 7.291 1.00 95.06 195 LEU A O 1
ATOM 1398 N N . ALA A 1 196 ? -10.047 7.998 9.231 1.00 96.81 196 ALA A N 1
ATOM 1399 C CA . ALA A 1 196 ? -8.707 7.476 8.965 1.00 96.81 196 ALA A CA 1
ATOM 1400 C C . ALA A 1 196 ? -8.679 6.554 7.733 1.00 96.81 196 ALA A C 1
ATOM 1402 O O . ALA A 1 196 ? -7.770 6.639 6.906 1.00 96.81 196 ALA A O 1
ATOM 1403 N N . SER A 1 197 ? -9.690 5.691 7.582 1.00 96.88 197 SER A N 1
ATOM 1404 C CA . SER A 1 197 ? -9.808 4.764 6.450 1.00 96.88 197 SER A CA 1
ATOM 1405 C C . SER A 1 197 ? -9.999 5.497 5.12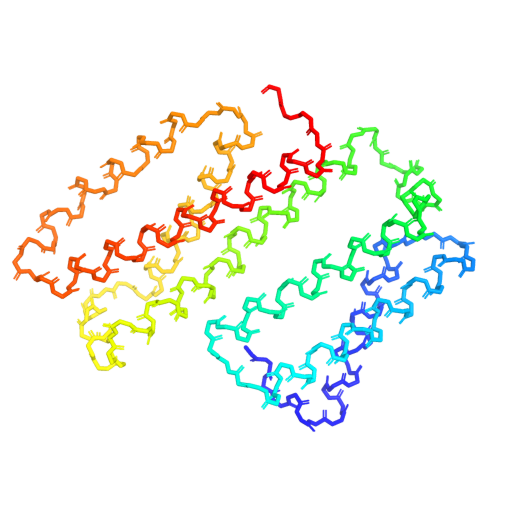1 1.00 96.88 197 SER A C 1
ATOM 1407 O O . SER A 1 197 ? -9.326 5.173 4.140 1.00 96.88 197 SER A O 1
ATOM 1409 N N . ILE A 1 198 ? -10.868 6.513 5.097 1.00 96.12 198 ILE A N 1
ATOM 1410 C CA . ILE A 1 198 ? -11.100 7.354 3.917 1.00 96.12 198 ILE A CA 1
ATOM 1411 C C . ILE A 1 198 ? -9.838 8.148 3.589 1.00 96.12 198 ILE A C 1
ATOM 1413 O O . ILE A 1 198 ? -9.385 8.100 2.450 1.00 96.12 198 ILE A O 1
ATOM 1417 N N . ALA A 1 199 ? -9.229 8.818 4.572 1.00 97.19 199 ALA A N 1
ATOM 1418 C CA . ALA A 1 199 ? -8.003 9.585 4.365 1.00 97.19 199 ALA A CA 1
ATOM 1419 C C . ALA A 1 199 ? -6.882 8.721 3.762 1.00 97.19 199 ALA A C 1
ATOM 1421 O O . ALA A 1 199 ? -6.221 9.145 2.815 1.00 97.19 199 ALA A O 1
ATOM 1422 N N . TRP A 1 200 ? -6.715 7.483 4.246 1.00 98.31 200 TRP A N 1
ATOM 1423 C CA . TRP A 1 200 ? -5.752 6.533 3.685 1.00 98.31 200 TRP A CA 1
ATOM 1424 C C . TRP A 1 200 ? -6.058 6.170 2.227 1.00 98.31 200 TRP A C 1
ATOM 1426 O O . TRP A 1 200 ? -5.168 6.217 1.377 1.00 98.31 200 TRP A O 1
ATOM 1436 N N . ALA A 1 201 ? -7.307 5.800 1.925 1.00 98.06 201 ALA A N 1
ATOM 1437 C CA . ALA A 1 2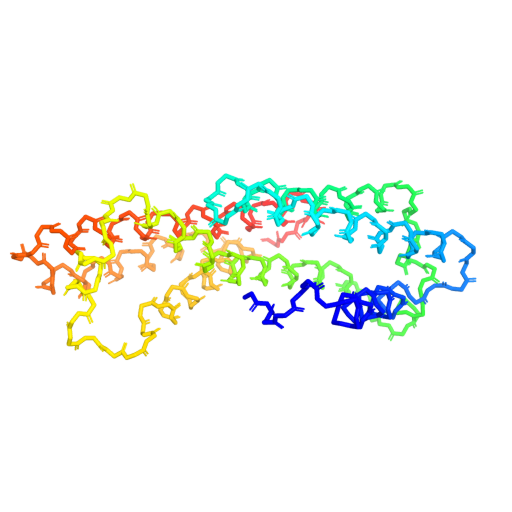01 ? -7.702 5.406 0.574 1.00 98.06 201 ALA A CA 1
ATOM 1438 C C . ALA A 1 201 ? -7.597 6.569 -0.423 1.00 98.06 201 ALA A C 1
ATOM 1440 O O . ALA A 1 201 ? -7.091 6.371 -1.527 1.00 98.06 201 ALA A O 1
ATOM 1441 N N . LEU A 1 202 ? -8.008 7.776 -0.018 1.00 97.62 202 LEU A N 1
ATOM 1442 C CA . LEU A 1 202 ? -7.847 8.997 -0.806 1.00 97.62 202 LEU A CA 1
ATOM 1443 C C . LEU A 1 202 ? -6.367 9.288 -1.067 1.00 97.62 202 LEU A C 1
ATOM 1445 O O . LEU A 1 202 ? -5.986 9.504 -2.213 1.00 97.62 202 LEU A O 1
ATOM 1449 N N . GLY A 1 203 ? -5.522 9.238 -0.032 1.00 97.06 203 GLY A N 1
ATOM 1450 C CA . GLY A 1 203 ? -4.082 9.457 -0.173 1.00 97.06 203 GLY A CA 1
ATOM 1451 C C . GLY A 1 203 ? -3.433 8.475 -1.150 1.00 97.06 203 GLY A C 1
ATOM 1452 O O . GLY A 1 203 ? -2.684 8.892 -2.029 1.00 97.06 203 GLY A O 1
ATOM 1453 N N . ALA A 1 204 ? -3.768 7.185 -1.056 1.00 97.44 204 ALA A N 1
ATOM 1454 C CA . ALA A 1 204 ? -3.276 6.171 -1.986 1.00 97.44 204 ALA A CA 1
ATOM 1455 C C . ALA A 1 204 ? -3.773 6.393 -3.427 1.00 97.44 204 ALA A C 1
ATOM 1457 O O . ALA A 1 204 ? -3.002 6.212 -4.366 1.00 97.44 204 ALA A O 1
ATOM 1458 N N . ALA A 1 205 ? -5.036 6.793 -3.612 1.00 97.62 205 ALA A N 1
ATOM 1459 C CA . ALA A 1 205 ? -5.608 7.062 -4.930 1.00 97.62 205 ALA A CA 1
ATOM 1460 C C . ALA A 1 205 ? -4.989 8.298 -5.592 1.00 97.62 205 ALA A C 1
ATOM 1462 O O . ALA A 1 205 ? -4.526 8.215 -6.726 1.00 97.62 205 ALA A O 1
ATOM 1463 N N . PHE A 1 206 ? -4.906 9.422 -4.877 1.00 96.56 206 PHE A N 1
ATOM 1464 C CA . PHE A 1 206 ? -4.293 10.639 -5.409 1.00 96.56 206 PHE A CA 1
ATOM 1465 C C . PHE A 1 206 ? -2.797 10.473 -5.664 1.00 96.56 206 PHE A C 1
ATOM 1467 O O . PHE A 1 206 ? -2.299 10.994 -6.657 1.00 96.56 206 PHE A O 1
ATOM 1474 N N . LEU A 1 207 ? -2.083 9.714 -4.825 1.00 95.19 207 LEU A N 1
ATOM 1475 C CA . LEU A 1 207 ? -0.681 9.387 -5.081 1.00 95.19 207 LEU A CA 1
ATOM 1476 C C . LEU A 1 207 ? -0.519 8.527 -6.344 1.00 95.19 207 LEU A C 1
ATOM 1478 O O . LEU A 1 207 ? 0.406 8.764 -7.114 1.00 95.19 207 LEU A O 1
ATOM 1482 N N . ALA A 1 208 ? -1.425 7.573 -6.584 1.00 95.62 208 ALA A N 1
ATOM 1483 C CA . ALA A 1 208 ? -1.433 6.787 -7.816 1.00 95.62 208 ALA A CA 1
ATOM 1484 C C . ALA A 1 208 ? -1.640 7.681 -9.048 1.00 95.62 208 ALA A C 1
ATOM 1486 O O . ALA A 1 208 ? -0.839 7.627 -9.974 1.00 95.62 208 ALA A O 1
ATOM 1487 N N . ILE A 1 209 ? -2.659 8.547 -9.020 1.00 95.38 209 ILE A N 1
ATOM 1488 C CA . ILE A 1 209 ? -2.958 9.492 -10.108 1.00 95.38 209 ILE A CA 1
ATOM 1489 C C . ILE A 1 209 ? -1.763 10.418 -10.366 1.00 95.38 209 ILE A C 1
ATOM 1491 O O . ILE A 1 209 ? -1.339 10.574 -11.507 1.00 95.38 209 ILE A O 1
ATOM 1495 N N . LEU A 1 210 ? -1.174 10.982 -9.306 1.00 94.31 210 LEU A N 1
ATOM 1496 C CA . LEU A 1 210 ? -0.028 11.888 -9.401 1.00 94.31 210 LEU A CA 1
ATOM 1497 C C . LEU A 1 210 ? 1.195 11.230 -10.056 1.00 94.31 210 LEU A C 1
ATOM 1499 O O . LEU A 1 210 ? 1.903 11.882 -10.816 1.00 94.31 210 LEU A O 1
ATOM 1503 N N . LEU A 1 211 ? 1.475 9.967 -9.723 1.00 91.62 211 LEU A N 1
ATOM 1504 C CA . LEU A 1 211 ? 2.678 9.270 -10.184 1.00 91.62 211 LEU A CA 1
ATOM 1505 C C . LEU A 1 211 ? 2.508 8.583 -11.540 1.00 91.62 211 LEU A C 1
ATOM 1507 O O . LEU A 1 211 ? 3.499 8.393 -12.240 1.00 91.62 211 LEU A O 1
ATOM 1511 N N . ILE A 1 212 ? 1.289 8.168 -11.887 1.00 91.31 212 ILE A N 1
ATOM 1512 C CA . ILE A 1 212 ? 1.020 7.389 -13.102 1.00 91.31 212 ILE A CA 1
ATOM 1513 C C . ILE A 1 212 ? 0.529 8.290 -14.246 1.00 91.31 212 ILE A C 1
ATOM 1515 O O . ILE A 1 212 ? 0.798 7.986 -15.406 1.00 91.31 212 ILE A O 1
ATOM 1519 N N . GLY A 1 213 ? -0.128 9.413 -13.943 1.00 82.31 213 GLY A N 1
ATOM 1520 C CA . GLY A 1 213 ? -0.777 10.255 -14.948 1.00 82.31 213 GLY A CA 1
ATOM 1521 C C . GLY A 1 213 ? -2.178 9.761 -15.323 1.00 82.31 213 GLY A C 1
ATOM 1522 O O . GLY A 1 213 ? -2.670 8.772 -14.769 1.00 82.31 213 GLY A O 1
ATOM 1523 N N . ASP A 1 214 ? -2.824 10.502 -16.224 1.00 60.16 214 ASP A N 1
ATOM 1524 C CA . ASP A 1 214 ? -4.283 10.618 -16.315 1.00 60.16 214 ASP A CA 1
ATOM 1525 C C . ASP A 1 214 ? -5.050 9.287 -16.269 1.00 60.16 214 ASP A C 1
ATOM 1527 O O . ASP A 1 214 ? -4.909 8.393 -17.106 1.00 60.16 214 ASP A O 1
ATOM 1531 N N . THR A 1 215 ? -5.920 9.206 -15.263 1.00 53.56 215 THR A N 1
ATOM 1532 C CA . THR A 1 215 ? -7.182 8.472 -15.374 1.00 53.56 215 THR A CA 1
ATOM 1533 C C . THR A 1 215 ? -8.186 9.404 -16.059 1.00 53.56 215 THR A C 1
ATOM 1535 O O . THR A 1 215 ? -8.050 10.616 -15.894 1.00 53.56 215 THR A O 1
ATOM 1538 N N . PRO A 1 216 ? -9.101 8.870 -16.889 1.00 46.88 216 PRO A N 1
ATOM 1539 C CA . PRO A 1 216 ? -9.969 9.669 -17.758 1.00 46.88 216 PRO A CA 1
ATOM 1540 C C . PRO A 1 216 ? -10.764 10.753 -17.023 1.00 46.88 216 PRO A C 1
ATOM 1542 O O . PRO A 1 216 ? -11.136 10.527 -15.848 1.00 46.88 216 PRO A O 1
#

Sequence (216 aa):
MVAGKGRLRVAALHAASVAALTFLVVAAPTLAALGTTLAVTAVHIAIDRIKQAVGDTLGPFLADQAAHLATLGAAALVVPTLWADSVWAALLPEGTAPALAYLAFGLIAVRAGRFAVGKTLATIGTDAEIEGIAEGSLKDAGARIGELERLLTYALVVTGNTTGVAFLVAAKSILRFDATRDDRASAEYIIVGTLASIAWALGAAFLAILLIGDTP

Secondary structure (DSSP, 8-state):
--TTTTSHHHHHHHHHHHHHHHHHHH---SHHHHHHHHHHHHHHHHHHHHHHHH-SSHHHHHHHHHHHHHHHHHHHHH-TTTTTTSHHHHHS-TTHHHHHHHHHHHHIIIIIHHHHHHHHHTTTS-HHHHHHHHTTPPTTHHHHHHHHHHHHHHHHHHTT-HHHHHHHHHHHHHHHHGGGTT-HHHHHHHHHHHHHHHHHHHHHHHHHHHHH----

Foldseek 3Di:
DDPPCVPPVVVVVVLVVQLVVQCVVLQFPDPLSNVLSVQLSVQLSVLVVVLVVVDQALVSLVVSVVSNVVSVVVSCVVCVCSCVRHPCVVVDDPPVVLVVLLVVLLCCLQPVLLSNLVRQLCVPDDPVLVVVLCPPPDPCPVSVVLSVLLNQLLVCLLQVNNVVNVVSVVVVCVVCCVVCVPPPSNVVSVVSSVVSSNVSSVVSNVVSCVVSHDND

Radius of gyration: 20.05 Å; chains: 1; bounding box: 52×32×52 Å

InterPro domains:
  IPR021737 Bacteriophage phiKZ, Orf197 [PF11750] (13-78)

Organism: NCBI:txid1379903